Protein AF-A0A9D5ZHP6-F1 (afdb_monomer_lite)

Sequence (351 aa):
MTEAYWNLQPNGLFATPATNPDGGRATTVGEHVAPYLSPANPWLQQAQTKAKQAANQRGLLNSSMAVQAGTEGSLQTAAQMASQDAQATATRGLAAQQNQYTLGQNREKFGQQLQLDSAQTQNQAHLASQQFQFNKDLSQQQYGQQLGLAGKQHEFNKDLSQQQYGQQLGLAGKQHEYALDLGEQQYTQQLGLASQQHGYALDLGNQQFSSQRVLNADQAAAALQLDNQGYTHQLGLADVNNKYALQQGEERFHQQQALDTQQQNITREIEQTKLNSAWQSDQDKLAADRQNNMAVALRNFATDWNQAYAQINSNTNLSEESRNAMYTTINDIMKRNVNAIKGMYGVNLSW

Structure (mmCIF, N/CA/C/O backbone):
data_AF-A0A9D5ZHP6-F1
#
_entry.id   AF-A0A9D5ZHP6-F1
#
loop_
_atom_site.group_PDB
_atom_site.id
_atom_site.type_symbol
_atom_site.label_atom_id
_atom_site.label_alt_id
_atom_site.label_comp_id
_atom_site.label_asym_id
_atom_site.label_entity_id
_atom_site.label_seq_id
_atom_site.pdbx_PDB_ins_code
_atom_site.Cartn_x
_atom_site.Cartn_y
_atom_site.Cartn_z
_atom_site.occupancy
_atom_site.B_iso_or_equiv
_atom_site.auth_seq_id
_atom_site.auth_comp_id
_atom_site.auth_asym_id
_atom_site.auth_atom_id
_atom_site.pdbx_PDB_model_num
ATOM 1 N N . MET A 1 1 ? -26.265 9.757 72.850 1.00 40.94 1 MET A N 1
ATOM 2 C CA . MET A 1 1 ? -27.436 9.357 73.653 1.00 40.94 1 MET A CA 1
ATOM 3 C C . MET A 1 1 ? -27.264 9.999 75.010 1.00 40.94 1 MET A C 1
ATOM 5 O O . MET A 1 1 ? -26.289 9.715 75.686 1.00 40.94 1 MET A O 1
ATOM 9 N N . THR A 1 2 ? -28.110 10.977 75.296 1.00 38.53 2 THR A N 1
ATOM 10 C CA . THR A 1 2 ? -28.162 11.766 76.525 1.00 38.53 2 THR A CA 1
ATOM 11 C C . THR A 1 2 ? -28.873 10.958 77.609 1.00 38.53 2 THR A C 1
ATOM 13 O O . THR A 1 2 ? -30.028 10.583 77.427 1.00 38.53 2 THR A O 1
ATOM 16 N N . GLU A 1 3 ? -28.182 10.672 78.712 1.00 41.84 3 GLU A N 1
ATOM 17 C CA . GLU A 1 3 ? -28.775 10.085 79.917 1.00 41.84 3 GLU A CA 1
ATOM 18 C C . GLU A 1 3 ? -29.460 11.170 80.751 1.00 41.84 3 GLU A C 1
ATOM 20 O O . GLU A 1 3 ? -28.909 12.249 80.975 1.00 41.84 3 GLU A O 1
ATOM 25 N N . ALA A 1 4 ? -30.681 10.880 81.196 1.00 42.88 4 ALA A N 1
ATOM 26 C CA . ALA A 1 4 ? -31.516 11.795 81.951 1.00 42.88 4 ALA A CA 1
ATOM 27 C C . ALA A 1 4 ? -32.464 11.021 82.888 1.00 42.88 4 ALA A C 1
ATOM 29 O O . ALA A 1 4 ? -33.458 10.464 82.433 1.00 42.88 4 ALA A O 1
ATOM 30 N N . TYR A 1 5 ? -32.156 11.125 84.191 1.00 40.94 5 TYR A N 1
ATOM 31 C CA . TYR A 1 5 ? -33.058 11.112 85.358 1.00 40.94 5 TYR A CA 1
ATOM 32 C C . TYR A 1 5 ? -33.781 9.794 85.767 1.00 40.94 5 TYR A C 1
ATOM 34 O O . TYR A 1 5 ? -33.988 8.914 84.951 1.00 40.94 5 TYR A O 1
ATOM 42 N N . TRP A 1 6 ? -34.213 9.537 87.016 1.00 37.75 6 TRP A N 1
ATOM 43 C CA . TRP A 1 6 ? -34.526 10.353 88.207 1.00 37.75 6 TRP A CA 1
ATOM 44 C C . TRP A 1 6 ? -34.238 9.561 89.500 1.00 37.75 6 TRP A C 1
ATOM 46 O O . TRP A 1 6 ? -34.506 8.366 89.582 1.00 37.75 6 TRP A O 1
ATOM 56 N N . ASN A 1 7 ? -33.776 10.266 90.535 1.00 43.88 7 ASN A N 1
ATOM 57 C CA . ASN A 1 7 ? -33.683 9.805 91.921 1.00 43.88 7 ASN A CA 1
ATOM 58 C C . ASN A 1 7 ? -34.937 10.276 92.682 1.00 43.88 7 ASN A C 1
ATOM 60 O O . ASN A 1 7 ? -35.224 11.474 92.685 1.00 43.88 7 ASN A O 1
ATOM 64 N N . LEU A 1 8 ? -35.677 9.361 93.313 1.00 42.44 8 LEU A N 1
ATOM 65 C CA . LEU A 1 8 ? -36.819 9.671 94.179 1.00 42.44 8 LEU A CA 1
ATOM 66 C C . LEU A 1 8 ? -36.658 8.921 95.506 1.00 42.44 8 LEU A C 1
ATOM 68 O O . LEU A 1 8 ? -36.738 7.696 95.561 1.00 42.44 8 LEU A O 1
ATOM 72 N N . GLN A 1 9 ? -36.432 9.679 96.579 1.00 43.41 9 GLN A N 1
ATOM 73 C CA . GLN A 1 9 ? -36.490 9.194 97.958 1.00 43.41 9 GLN A CA 1
ATOM 74 C C . GLN A 1 9 ? -37.951 9.167 98.446 1.00 43.41 9 GLN A C 1
ATOM 76 O O . GLN A 1 9 ? -38.683 10.122 98.173 1.00 43.41 9 GLN A O 1
ATOM 81 N N . PRO A 1 10 ? -38.391 8.149 99.212 1.00 44.47 10 PRO A N 1
ATOM 82 C CA . PRO A 1 10 ? -39.707 8.161 99.838 1.00 44.47 10 PRO A CA 1
ATOM 83 C C . PRO A 1 10 ? -39.653 8.810 101.232 1.00 44.47 10 PRO A C 1
ATOM 85 O O . PRO A 1 10 ? -39.012 8.305 102.154 1.00 44.47 10 PRO A O 1
ATOM 88 N N . ASN A 1 11 ? -40.360 9.934 101.373 1.00 41.03 11 ASN A N 1
ATOM 89 C CA . ASN A 1 11 ? -40.636 10.605 102.643 1.00 41.03 11 ASN A CA 1
ATOM 90 C C . ASN A 1 11 ? -41.619 9.792 103.500 1.00 41.03 11 ASN A C 1
ATOM 92 O O . ASN A 1 11 ? -42.621 9.274 103.007 1.00 41.03 11 ASN A O 1
ATOM 96 N N . GLY A 1 12 ? -41.314 9.712 104.796 1.00 40.03 12 GLY A N 1
ATOM 97 C CA . GLY A 1 12 ? -42.056 8.950 105.791 1.00 40.03 12 GLY A CA 1
ATOM 98 C C . GLY A 1 12 ? -43.415 9.534 106.166 1.00 40.03 12 GLY A C 1
ATOM 99 O O . GLY A 1 12 ? -43.604 10.743 106.171 1.00 40.03 12 GLY A O 1
ATOM 100 N N . LEU A 1 13 ? -44.330 8.640 106.545 1.00 40.78 13 LEU A N 1
ATOM 101 C CA . LEU A 1 13 ? -45.577 8.927 107.255 1.00 40.78 13 LEU A CA 1
ATOM 102 C C . LEU A 1 13 ? -46.062 7.630 107.923 1.00 40.78 13 LEU A C 1
ATOM 104 O O . LEU A 1 13 ? -46.885 6.907 107.375 1.00 40.78 13 LEU A O 1
ATOM 108 N N . PHE A 1 14 ? -45.557 7.327 109.120 1.00 40.38 14 PHE A N 1
ATOM 109 C CA . PHE A 1 14 ? -46.221 6.393 110.033 1.00 40.38 14 PHE A CA 1
ATOM 110 C C . PHE A 1 14 ? -46.155 6.961 111.450 1.00 40.38 14 PHE A C 1
ATOM 112 O O . PHE A 1 14 ? -45.184 6.769 112.177 1.00 40.38 14 PHE A O 1
ATOM 119 N N . ALA A 1 15 ? -47.198 7.704 111.820 1.00 38.25 15 ALA A N 1
ATOM 120 C CA . ALA A 1 15 ? -47.483 8.031 113.208 1.00 38.25 15 ALA A CA 1
ATOM 121 C C . ALA A 1 15 ? -47.968 6.759 113.925 1.00 38.25 15 ALA A C 1
ATOM 123 O O . ALA A 1 15 ? -48.858 6.058 113.440 1.00 38.25 15 ALA A O 1
ATOM 124 N N . THR A 1 16 ? -47.367 6.449 115.070 1.00 40.06 16 THR A N 1
ATOM 125 C CA . THR A 1 16 ? -47.787 5.365 115.962 1.00 40.06 16 THR A CA 1
ATOM 126 C C . THR A 1 16 ? -49.116 5.718 116.651 1.00 40.06 16 THR A C 1
ATOM 128 O O . THR A 1 16 ? -49.289 6.862 117.075 1.00 40.06 16 THR A O 1
ATOM 131 N N . PRO A 1 17 ? -50.072 4.779 116.810 1.00 39.59 17 PRO A N 1
ATOM 132 C CA . PRO A 1 17 ? -51.275 5.037 117.595 1.00 39.59 17 PRO A CA 1
ATOM 133 C C . PRO A 1 17 ? -50.931 5.081 119.088 1.00 39.59 17 PRO A C 1
ATOM 135 O O . PRO A 1 17 ? -50.286 4.168 119.607 1.00 39.59 17 PRO A O 1
ATOM 138 N N . ALA A 1 18 ? -51.395 6.127 119.773 1.00 37.75 18 ALA A N 1
ATOM 139 C CA . ALA A 1 18 ? -51.322 6.251 121.221 1.00 37.75 18 ALA A CA 1
ATOM 140 C C . ALA A 1 18 ? -52.063 5.092 121.910 1.00 37.75 18 ALA A C 1
ATOM 142 O O . ALA A 1 18 ? -53.223 4.794 121.620 1.00 37.75 18 ALA A O 1
ATOM 143 N N . THR A 1 19 ? -51.361 4.447 122.835 1.00 39.16 19 THR A N 1
ATOM 144 C CA . THR A 1 19 ? -51.870 3.474 123.799 1.00 39.16 19 THR A CA 1
ATOM 145 C C . THR A 1 19 ? -52.987 4.087 124.642 1.00 39.16 19 THR A C 1
ATOM 147 O O . THR A 1 19 ? -52.778 5.104 125.299 1.00 39.16 19 THR A O 1
ATOM 150 N N . ASN A 1 20 ? -54.161 3.452 124.645 1.00 35.22 20 ASN A N 1
ATOM 151 C CA . ASN A 1 20 ? -55.241 3.751 125.583 1.00 35.22 20 ASN A CA 1
ATOM 152 C C . ASN A 1 20 ? -54.744 3.442 127.021 1.00 35.22 20 ASN A C 1
ATOM 154 O O . ASN A 1 20 ? -54.334 2.302 127.256 1.00 35.22 20 ASN A O 1
ATOM 158 N N . PRO A 1 21 ? -54.703 4.420 127.950 1.00 38.81 21 PRO A N 1
ATOM 159 C CA . PRO A 1 21 ? -53.990 4.301 129.229 1.00 38.81 21 PRO A CA 1
ATOM 160 C C . PRO A 1 21 ? -54.662 3.417 130.289 1.00 38.81 21 PRO A C 1
ATOM 162 O O . PRO A 1 21 ? -54.014 3.082 131.275 1.00 38.81 21 PRO A O 1
ATOM 165 N N . ASP A 1 22 ? -55.893 2.953 130.083 1.00 43.34 22 ASP A N 1
ATOM 166 C CA . ASP A 1 22 ? -56.559 2.068 131.042 1.00 43.34 22 ASP A CA 1
ATOM 167 C C . ASP A 1 22 ? -56.516 0.618 130.562 1.00 43.34 22 ASP A C 1
ATOM 169 O O . ASP A 1 22 ? -57.463 0.065 129.996 1.00 43.34 22 ASP A O 1
ATOM 173 N N . GLY A 1 23 ? -55.358 -0.005 130.775 1.00 41.31 23 GLY A N 1
ATOM 174 C CA . GLY A 1 23 ? -55.146 -1.425 130.544 1.00 41.31 23 GLY A CA 1
ATOM 175 C C . GLY A 1 23 ? -56.085 -2.278 131.392 1.00 41.31 23 GLY A C 1
ATOM 176 O O . GLY A 1 23 ? -55.776 -2.566 132.539 1.00 41.31 23 GLY A O 1
ATOM 177 N N . GLY A 1 24 ? -57.212 -2.700 130.813 1.00 44.72 24 GLY A N 1
ATOM 178 C CA . GLY A 1 24 ? -57.835 -4.018 130.994 1.00 44.72 24 GLY A CA 1
ATOM 179 C C . GLY A 1 24 ? -58.042 -4.559 132.415 1.00 44.72 24 GLY A C 1
ATOM 180 O O . GLY A 1 24 ? -58.137 -5.775 132.570 1.00 44.72 24 GLY A O 1
ATOM 181 N N . ARG A 1 25 ? -58.104 -3.725 133.459 1.00 44.72 25 ARG A N 1
ATOM 182 C CA . ARG A 1 25 ? -58.401 -4.202 134.815 1.00 44.72 25 ARG A CA 1
ATOM 183 C C . ARG A 1 25 ? -59.901 -4.447 134.922 1.00 44.72 25 ARG A C 1
ATOM 185 O O . ARG A 1 25 ? -60.695 -3.512 134.859 1.00 44.72 25 ARG A O 1
ATOM 192 N N . ALA A 1 26 ? -60.273 -5.713 135.094 1.00 49.34 26 ALA A N 1
ATOM 193 C CA . ALA A 1 26 ? -61.600 -6.103 135.546 1.00 49.34 26 ALA A CA 1
ATOM 194 C C . ALA A 1 26 ? -61.799 -5.554 136.966 1.00 49.34 26 ALA A C 1
ATOM 196 O O . ALA A 1 26 ? -61.403 -6.171 137.953 1.00 49.34 26 ALA A O 1
ATOM 197 N N . THR A 1 27 ? -62.344 -4.348 137.051 1.00 49.28 27 THR A N 1
ATOM 198 C CA . THR A 1 27 ? -62.727 -3.716 138.308 1.00 49.28 27 THR A CA 1
ATOM 199 C C . THR A 1 27 ? -63.946 -4.454 138.843 1.00 49.28 27 THR A C 1
ATOM 201 O O . THR A 1 27 ? -64.971 -4.593 138.172 1.00 49.28 27 THR A O 1
ATOM 204 N N . THR A 1 28 ? -63.805 -5.028 140.034 1.00 57.72 28 THR A N 1
ATOM 205 C CA . THR A 1 28 ? -64.894 -5.780 140.662 1.00 57.72 28 THR A CA 1
ATOM 206 C C . THR A 1 28 ? -65.958 -4.810 141.168 1.00 57.72 28 THR A C 1
ATOM 208 O O . THR A 1 28 ? -65.659 -3.666 141.512 1.00 57.72 28 THR A O 1
ATOM 211 N N . VAL A 1 29 ? -67.212 -5.265 141.250 1.00 53.88 29 VAL A N 1
ATOM 212 C CA . VAL A 1 29 ? -68.347 -4.453 141.733 1.00 53.88 29 VAL A CA 1
ATOM 213 C C . VAL A 1 29 ? -68.031 -3.784 143.084 1.00 53.88 29 VAL A C 1
ATOM 215 O O . VAL A 1 29 ? -68.465 -2.665 143.327 1.00 53.88 29 VAL A O 1
ATOM 218 N N . GLY A 1 30 ? -67.205 -4.409 143.934 1.00 51.00 30 GLY A N 1
ATOM 219 C CA . GLY A 1 30 ? -66.780 -3.850 145.221 1.00 51.00 30 GLY A CA 1
ATOM 220 C C . GLY A 1 30 ? -65.949 -2.562 145.131 1.00 51.00 30 GLY A C 1
ATOM 221 O O . GLY A 1 30 ? -66.146 -1.668 145.951 1.00 51.00 30 GLY A O 1
ATOM 222 N N . GLU A 1 31 ? -65.077 -2.418 144.130 1.00 58.22 31 GLU A N 1
ATOM 223 C CA . GLU A 1 31 ? -64.254 -1.207 143.952 1.00 58.22 31 GLU A CA 1
ATOM 224 C C . GLU A 1 31 ? -65.077 -0.030 143.417 1.00 58.22 31 GLU A C 1
ATOM 226 O O . GLU A 1 31 ? -64.829 1.116 143.788 1.00 58.22 31 GLU A O 1
ATOM 231 N N . HIS A 1 32 ? -66.109 -0.315 142.620 1.00 57.81 32 HIS A N 1
ATOM 232 C CA . HIS A 1 32 ? -67.032 0.702 142.112 1.00 57.81 32 HIS A CA 1
ATOM 233 C C . HIS A 1 32 ? -68.090 1.113 143.122 1.00 57.81 32 HIS A C 1
ATOM 235 O O . HIS A 1 32 ? -68.534 2.251 143.085 1.00 57.81 32 HIS A O 1
ATOM 241 N N . VAL A 1 33 ? -68.485 0.226 144.039 1.00 54.69 33 VAL A N 1
ATOM 242 C CA . VAL A 1 33 ? -69.473 0.526 145.087 1.00 54.69 33 VAL A CA 1
ATOM 243 C C . VAL A 1 33 ? -68.846 1.301 146.257 1.00 54.69 33 VAL A C 1
ATOM 245 O O . VAL A 1 33 ? -69.518 2.130 146.870 1.00 54.69 33 VAL A O 1
ATOM 248 N N . ALA A 1 34 ? -67.554 1.108 146.546 1.00 58.94 34 ALA A N 1
ATOM 249 C CA . ALA A 1 34 ? -66.867 1.739 147.680 1.00 58.94 34 ALA A CA 1
ATOM 250 C C . ALA A 1 34 ? -66.950 3.291 147.736 1.00 58.94 34 ALA A C 1
ATOM 252 O O . ALA A 1 34 ? -67.233 3.819 148.816 1.00 58.94 34 ALA A O 1
ATOM 253 N N . PRO A 1 35 ? -66.805 4.055 146.630 1.00 62.44 35 PRO A N 1
ATOM 254 C CA . PRO A 1 35 ? -67.004 5.510 146.632 1.00 62.44 35 PRO A CA 1
ATOM 255 C C . PRO A 1 35 ? -68.455 5.924 146.924 1.00 62.44 35 PRO A C 1
ATOM 257 O O . PRO A 1 35 ? -68.702 6.986 147.503 1.00 62.44 35 PRO A O 1
ATOM 260 N N . TYR A 1 36 ? -69.429 5.089 146.547 1.00 59.81 36 TYR A N 1
ATOM 261 C CA . TYR A 1 36 ? -70.854 5.366 146.740 1.00 59.81 36 TYR A CA 1
ATOM 262 C C . TYR A 1 36 ? -71.359 5.062 148.157 1.00 59.81 36 TYR A C 1
ATOM 264 O O . TYR A 1 36 ? -72.388 5.601 148.556 1.00 59.81 36 TYR A O 1
ATOM 272 N N . LEU A 1 37 ? -70.622 4.260 148.933 1.00 57.12 37 LEU A N 1
ATOM 273 C CA . LEU A 1 37 ? -70.968 3.882 150.311 1.00 57.12 37 LEU A CA 1
ATOM 274 C C . LEU A 1 37 ? -70.215 4.649 151.397 1.00 57.12 37 LEU A C 1
ATOM 276 O O . LEU A 1 37 ? -70.464 4.438 152.584 1.00 57.12 37 LEU A O 1
ATOM 280 N N . SER A 1 38 ? -69.306 5.544 151.015 1.00 64.38 38 SER A N 1
ATOM 281 C CA . SER A 1 38 ? -68.607 6.396 151.975 1.00 64.38 38 SER A CA 1
ATOM 282 C C . SER A 1 38 ? -69.607 7.296 152.733 1.00 64.38 38 SER A C 1
ATOM 284 O O . SER A 1 38 ? -70.447 7.930 152.088 1.00 64.38 38 SER A O 1
ATOM 286 N N . PRO A 1 39 ? -69.519 7.432 154.076 1.00 54.53 39 PRO A N 1
ATOM 287 C CA . PRO A 1 39 ? -70.433 8.265 154.878 1.00 54.53 39 PRO A CA 1
ATOM 288 C C . PRO A 1 39 ? -70.481 9.748 154.464 1.00 54.53 39 PRO A C 1
ATOM 290 O O . PRO A 1 39 ? -71.415 10.472 154.812 1.00 54.53 39 PRO A O 1
ATOM 293 N N . ALA A 1 40 ? -69.469 10.211 153.724 1.00 55.53 40 ALA A N 1
ATOM 294 C CA . ALA A 1 40 ? -69.366 11.567 153.194 1.00 55.53 40 ALA A CA 1
ATOM 295 C C . ALA A 1 40 ? -69.956 11.728 151.780 1.00 55.53 40 ALA A C 1
ATOM 297 O O . ALA A 1 40 ? -69.840 12.803 151.195 1.00 55.53 40 ALA A O 1
ATOM 298 N N . ASN A 1 41 ? -70.564 10.685 151.201 1.00 65.06 41 ASN A N 1
ATOM 299 C CA . ASN A 1 41 ? -71.107 10.777 149.854 1.00 65.06 41 ASN A CA 1
ATOM 300 C C . ASN A 1 41 ? -72.337 11.715 149.835 1.00 65.06 41 ASN A C 1
ATOM 302 O O . ASN A 1 41 ? -73.318 11.443 150.541 1.00 65.06 41 ASN A O 1
ATOM 306 N N . PRO A 1 42 ? -72.325 12.791 149.020 1.00 64.06 42 PRO A N 1
ATOM 307 C CA . PRO A 1 42 ? -73.416 13.763 148.953 1.00 64.06 42 PRO A CA 1
ATOM 308 C C . PRO A 1 42 ? -74.775 13.124 148.660 1.00 64.06 42 PRO A C 1
ATOM 310 O O . PRO A 1 42 ? -75.793 13.562 149.192 1.00 64.06 42 PRO A O 1
ATOM 313 N N . TRP A 1 43 ? -74.796 12.052 147.861 1.00 64.81 43 TRP A N 1
ATOM 314 C CA . TRP A 1 43 ? -76.018 11.332 147.508 1.00 64.81 43 TRP A CA 1
ATOM 315 C C . TRP A 1 43 ? -76.611 10.580 148.698 1.00 64.81 43 TRP A C 1
ATOM 317 O O . TRP A 1 43 ? -77.826 10.595 148.896 1.00 64.81 43 TRP A O 1
ATOM 327 N N . LEU A 1 44 ? -75.761 9.977 149.530 1.00 65.88 44 LEU A N 1
ATOM 328 C CA . LEU A 1 44 ? -76.170 9.236 150.722 1.00 65.88 44 LEU A CA 1
ATOM 329 C C . LEU A 1 44 ? -76.668 10.201 151.811 1.00 65.88 44 LEU A C 1
ATOM 331 O O . LEU A 1 44 ? -77.718 9.978 152.414 1.00 65.88 44 LEU A O 1
ATOM 335 N N . GLN A 1 45 ? -75.994 11.345 151.975 1.00 66.06 45 GLN A N 1
ATOM 336 C CA . GLN A 1 45 ? -76.446 12.431 152.852 1.00 66.06 45 GLN A CA 1
ATOM 337 C C . GLN A 1 45 ? -77.779 13.036 152.389 1.00 66.06 45 GLN A C 1
ATOM 339 O O . GLN A 1 45 ? -78.670 13.286 153.208 1.00 66.06 45 GLN A O 1
ATOM 344 N N . GLN A 1 46 ? -77.962 13.233 151.081 1.00 66.56 46 GLN A N 1
ATOM 345 C CA . GLN A 1 46 ? -79.209 13.743 150.512 1.00 66.56 46 GLN A CA 1
ATOM 346 C C . GLN A 1 46 ? -80.357 12.732 150.659 1.00 66.56 46 GLN A C 1
ATOM 348 O O . GLN A 1 46 ? -81.474 13.127 151.005 1.00 66.56 46 GLN A O 1
ATOM 353 N N . ALA A 1 47 ? -80.091 11.438 150.460 1.00 63.41 47 ALA A N 1
ATOM 354 C CA . ALA A 1 47 ? -81.061 10.362 150.661 1.00 63.41 47 ALA A CA 1
ATOM 355 C C . ALA A 1 47 ? -81.495 10.255 152.132 1.00 63.41 47 ALA A C 1
ATOM 357 O O . ALA A 1 47 ? -82.693 10.237 152.421 1.00 63.41 47 ALA A O 1
ATOM 358 N N . GLN A 1 48 ? -80.546 10.291 153.075 1.00 66.38 48 GLN A N 1
ATOM 359 C CA . GLN A 1 48 ? -80.848 10.316 154.510 1.00 66.38 48 GLN A CA 1
ATOM 360 C C . GLN A 1 48 ? -81.639 11.569 154.914 1.00 66.38 48 GLN A C 1
ATOM 362 O O . GLN A 1 48 ? -82.580 11.479 155.704 1.00 66.38 48 GLN A O 1
ATOM 367 N N . THR A 1 49 ? -81.304 12.734 154.351 1.00 68.00 49 THR A N 1
ATOM 368 C CA . THR A 1 49 ? -82.009 13.998 154.621 1.00 68.00 49 THR A CA 1
ATOM 369 C C . THR A 1 49 ? -83.455 13.957 154.123 1.00 68.00 49 THR A C 1
ATOM 371 O O . THR A 1 49 ? -84.370 14.287 154.879 1.00 68.00 49 THR A O 1
ATOM 374 N N . LYS A 1 50 ? -83.690 13.487 152.890 1.00 67.69 50 LYS A N 1
ATOM 375 C CA . LYS A 1 50 ? -85.045 13.319 152.338 1.00 67.69 50 LYS A CA 1
ATOM 376 C C . LYS A 1 50 ? -85.865 12.303 153.131 1.00 67.69 50 LYS A C 1
ATOM 378 O O . LYS A 1 50 ? -87.041 12.545 153.390 1.00 67.69 50 LYS A O 1
ATOM 383 N N . ALA A 1 51 ? -85.250 11.205 153.569 1.00 63.69 51 ALA A N 1
ATOM 384 C CA . ALA A 1 51 ? -85.934 10.202 154.375 1.00 63.69 51 ALA A CA 1
ATOM 385 C C . ALA A 1 51 ? -86.343 10.744 155.758 1.00 63.69 51 ALA A C 1
ATOM 387 O O . ALA A 1 51 ? -87.476 10.529 156.189 1.00 63.69 51 ALA A O 1
ATOM 388 N N . LYS A 1 52 ? -85.474 11.528 156.420 1.00 64.06 52 LYS A N 1
ATOM 389 C CA . LYS A 1 52 ? -85.817 12.239 157.667 1.00 64.06 52 LYS A CA 1
ATOM 390 C C . LYS A 1 52 ? -86.967 13.231 157.471 1.00 64.06 52 LYS A C 1
ATOM 392 O O . LYS A 1 52 ? -87.881 13.273 158.292 1.00 64.06 52 LYS A O 1
ATOM 397 N N . GLN A 1 53 ? -86.946 14.009 156.388 1.00 67.25 53 GLN A N 1
ATOM 398 C CA . GLN A 1 53 ? -88.015 14.966 156.075 1.00 67.25 53 GLN A CA 1
ATOM 399 C C . GLN A 1 53 ? -89.357 14.263 155.817 1.00 67.25 53 GLN A C 1
ATOM 401 O O . GLN A 1 53 ? -90.377 14.678 156.367 1.00 67.25 53 GLN A O 1
ATOM 406 N N . ALA A 1 54 ? -89.355 13.168 155.053 1.00 62.84 54 ALA A N 1
ATOM 407 C CA . ALA A 1 54 ? -90.553 12.379 154.774 1.00 62.84 54 ALA A CA 1
ATOM 408 C C . ALA A 1 54 ? -91.127 11.697 156.033 1.00 62.84 54 ALA A C 1
ATOM 410 O O . ALA A 1 54 ? -92.346 11.607 156.181 1.00 62.84 54 ALA A O 1
ATOM 411 N N . ALA A 1 55 ? -90.272 11.250 156.960 1.00 59.69 55 ALA A N 1
ATOM 412 C CA . ALA A 1 55 ? -90.702 10.662 158.230 1.00 59.69 55 ALA A CA 1
ATOM 413 C C . ALA A 1 55 ? -91.386 11.688 159.148 1.00 59.69 55 ALA A C 1
ATOM 415 O O . ALA A 1 55 ? -92.469 11.417 159.668 1.00 59.69 55 ALA A O 1
ATOM 416 N N . ASN A 1 56 ? -90.804 12.887 159.276 1.00 60.94 56 ASN A N 1
ATOM 417 C CA . ASN A 1 56 ? -91.372 13.975 160.079 1.00 60.94 56 ASN A CA 1
ATOM 418 C C . ASN A 1 56 ? -92.740 14.437 159.553 1.00 60.94 56 ASN A C 1
ATOM 420 O O . ASN A 1 56 ? -93.644 14.695 160.343 1.00 60.94 56 ASN A O 1
ATOM 424 N N . GLN A 1 57 ? -92.925 14.491 158.230 1.00 62.97 57 GLN A N 1
ATOM 425 C CA . GLN A 1 57 ? -94.212 14.854 157.621 1.00 62.97 57 GLN A CA 1
ATOM 426 C C . GLN A 1 57 ? -95.330 13.839 157.903 1.00 62.97 57 GLN A C 1
ATOM 428 O O . GLN A 1 57 ? -96.503 14.193 157.841 1.00 62.97 57 GLN A O 1
ATOM 433 N N . ARG A 1 58 ? -94.990 12.586 158.223 1.00 59.88 58 ARG A N 1
ATOM 434 C CA . ARG A 1 58 ? -95.967 11.521 158.497 1.00 59.88 58 ARG A CA 1
ATOM 435 C C . ARG A 1 58 ? -96.282 11.339 159.986 1.00 59.88 58 ARG A C 1
ATOM 437 O O . ARG A 1 58 ? -97.011 10.416 160.328 1.00 59.88 58 ARG A O 1
ATOM 444 N N . GLY A 1 59 ? -95.753 12.196 160.867 1.00 55.12 59 GLY A N 1
ATOM 445 C CA . GLY A 1 59 ? -96.027 12.156 162.312 1.00 55.12 59 GLY A CA 1
ATOM 446 C C . GLY A 1 59 ? -95.488 10.911 163.032 1.00 55.12 59 GLY A C 1
ATOM 447 O O . GLY A 1 59 ? -95.835 10.659 164.183 1.00 55.12 59 GLY A O 1
ATOM 448 N N . LEU A 1 60 ? -94.639 10.122 162.369 1.00 57.22 60 LEU A N 1
ATOM 449 C CA . LEU A 1 60 ? -94.043 8.918 162.933 1.00 57.22 60 LEU A CA 1
ATOM 450 C C . LEU A 1 60 ? -92.844 9.327 163.800 1.00 57.22 60 LEU A C 1
ATOM 452 O O . LEU A 1 60 ? -91.793 9.688 163.277 1.00 57.22 60 LEU A O 1
ATOM 456 N N . LEU A 1 61 ? -92.979 9.246 165.128 1.00 51.34 61 LEU A N 1
ATOM 457 C CA . LEU A 1 61 ? -91.938 9.595 166.116 1.00 51.34 61 LEU A CA 1
ATOM 458 C C . LEU A 1 61 ? -90.704 8.659 166.113 1.00 51.34 61 LEU A C 1
ATOM 460 O O . LEU A 1 61 ? -89.929 8.654 167.065 1.00 51.34 61 LEU A O 1
ATOM 464 N N . ASN A 1 62 ? -90.485 7.874 165.053 1.00 49.41 62 ASN A N 1
ATOM 465 C CA . ASN A 1 62 ? -89.373 6.929 164.948 1.00 49.41 62 ASN A CA 1
ATOM 466 C C . ASN A 1 62 ? -88.552 7.169 163.665 1.00 49.41 62 ASN A C 1
ATOM 468 O O . ASN A 1 62 ? -88.754 6.544 162.625 1.00 49.41 62 ASN A O 1
ATOM 472 N N . SER A 1 63 ? -87.640 8.139 163.736 1.00 56.00 63 SER A N 1
ATOM 473 C CA . SER A 1 63 ? -86.841 8.675 162.623 1.00 56.00 63 SER A CA 1
ATOM 474 C C . SER A 1 63 ? -85.578 7.865 162.282 1.00 56.00 63 SER A C 1
ATOM 476 O O . SER A 1 63 ? -84.958 8.113 161.247 1.00 56.00 63 SER A O 1
ATOM 478 N N . SER A 1 64 ? -85.207 6.866 163.088 1.00 60.31 64 SER A N 1
ATOM 479 C CA . SER A 1 64 ? -84.060 5.977 162.828 1.00 60.31 64 SER A CA 1
ATOM 480 C C . SER A 1 64 ? -84.344 4.959 161.715 1.00 60.31 64 SER A C 1
ATOM 482 O O . SER A 1 64 ? -83.488 4.743 160.855 1.00 60.31 64 SER A O 1
ATOM 484 N N . MET A 1 65 ? -85.569 4.422 161.651 1.00 57.97 65 MET A N 1
ATOM 485 C CA . MET A 1 65 ? -85.994 3.495 160.591 1.00 57.97 65 MET A CA 1
ATOM 486 C C . MET A 1 65 ? -86.002 4.145 159.202 1.00 57.97 65 MET A C 1
ATOM 488 O O . MET A 1 65 ? -85.641 3.512 158.213 1.00 57.97 65 MET A O 1
ATOM 492 N N . ALA A 1 66 ? -86.366 5.426 159.106 1.00 58.38 66 ALA A N 1
ATOM 493 C CA . ALA A 1 66 ? -86.378 6.130 157.826 1.00 58.38 66 ALA A CA 1
ATOM 494 C C . ALA A 1 66 ? -84.960 6.356 157.271 1.00 58.38 66 ALA A C 1
ATOM 496 O O . ALA A 1 66 ? -84.732 6.233 156.071 1.00 58.38 66 ALA A O 1
ATOM 497 N N . VAL A 1 67 ? -83.981 6.634 158.138 1.00 62.41 67 VAL A N 1
ATOM 498 C CA . VAL A 1 67 ? -82.569 6.790 157.743 1.00 62.41 67 VAL A CA 1
ATOM 499 C C . VAL A 1 67 ? -81.972 5.462 157.269 1.00 62.41 67 VAL A C 1
ATOM 501 O O . VAL A 1 67 ? -81.209 5.457 156.300 1.00 62.41 67 VAL A O 1
ATOM 504 N N . GLN A 1 68 ? -82.347 4.341 157.896 1.00 63.88 68 GLN A N 1
ATOM 505 C CA . GLN A 1 68 ? -81.981 3.003 157.420 1.00 63.88 68 GLN A CA 1
ATOM 506 C C . GLN A 1 68 ? -82.546 2.734 156.022 1.00 63.88 68 GLN A C 1
ATOM 508 O O . GLN A 1 68 ? -81.772 2.410 155.126 1.00 63.88 68 GLN A O 1
ATOM 513 N N . ALA A 1 69 ? -83.837 2.998 155.797 1.00 61.69 69 ALA A N 1
ATOM 514 C CA . ALA A 1 69 ? -84.458 2.834 154.480 1.00 61.69 69 ALA A CA 1
ATOM 515 C C . ALA A 1 69 ? -83.816 3.731 153.398 1.00 61.69 69 ALA A C 1
ATOM 517 O O . ALA A 1 69 ? -83.637 3.313 152.256 1.00 61.69 69 ALA A O 1
ATOM 518 N N . GLY A 1 70 ? -83.416 4.959 153.749 1.00 61.72 70 GLY A N 1
ATOM 519 C CA . GLY A 1 70 ? -82.704 5.859 152.834 1.00 61.72 70 GLY A CA 1
ATOM 520 C C . GLY A 1 70 ? -81.289 5.383 152.488 1.00 61.72 70 GLY A C 1
ATOM 521 O O . GLY A 1 70 ? -80.865 5.505 151.340 1.00 61.72 70 GLY A O 1
ATOM 522 N N . THR A 1 71 ? -80.579 4.807 153.461 1.00 67.25 71 THR A N 1
ATOM 523 C CA . THR A 1 71 ? -79.232 4.244 153.266 1.00 67.25 71 THR A CA 1
ATOM 524 C C . THR A 1 71 ? -79.290 2.977 152.409 1.00 67.25 71 THR A C 1
ATOM 526 O O . THR A 1 71 ? -78.470 2.796 151.508 1.00 67.25 71 THR A O 1
ATOM 529 N N . GLU A 1 72 ? -80.308 2.145 152.623 1.00 66.94 72 GLU A N 1
ATOM 530 C CA . GLU A 1 72 ? -80.596 0.958 151.818 1.00 66.94 72 GLU A CA 1
ATOM 531 C C . GLU A 1 72 ? -80.955 1.325 150.367 1.00 66.94 72 GLU A C 1
ATOM 533 O O . GLU A 1 72 ? -80.404 0.749 149.431 1.00 66.94 72 GLU A O 1
ATOM 538 N N . GLY A 1 73 ? -81.763 2.371 150.152 1.00 67.69 73 GLY A N 1
ATOM 539 C CA . GLY A 1 73 ? -82.067 2.880 148.809 1.00 67.69 73 GLY A CA 1
ATOM 540 C C . GLY A 1 73 ? -80.848 3.459 148.072 1.00 67.69 73 GLY A C 1
ATOM 541 O O . GLY A 1 73 ? -80.696 3.264 146.862 1.00 67.69 73 GLY A O 1
ATOM 542 N N . SER A 1 74 ? -79.930 4.127 148.781 1.00 68.75 74 SER A N 1
ATOM 543 C CA . SER A 1 74 ? -78.674 4.598 148.177 1.00 68.75 74 SER A CA 1
ATOM 544 C C . SER A 1 74 ? -77.697 3.460 147.878 1.00 68.75 74 SER A C 1
ATOM 546 O O . SER A 1 74 ? -77.061 3.483 146.829 1.00 68.75 74 SER A O 1
ATOM 548 N N . LEU A 1 75 ? -77.630 2.437 148.740 1.00 70.50 75 LEU A N 1
ATOM 549 C CA . LEU A 1 75 ? -76.888 1.192 148.501 1.00 70.50 75 LEU A CA 1
ATOM 550 C C . LEU A 1 75 ? -77.403 0.486 147.245 1.00 70.50 75 LEU A C 1
ATOM 552 O O . LEU A 1 75 ? -76.618 0.061 146.400 1.00 70.50 75 LEU A O 1
ATOM 556 N N . GLN A 1 76 ? -78.725 0.417 147.094 1.00 75.69 76 GLN A N 1
ATOM 557 C CA . GLN A 1 76 ? -79.373 -0.169 145.929 1.00 75.69 76 GLN A CA 1
ATOM 558 C C . GLN A 1 76 ? -79.064 0.620 144.647 1.00 75.69 76 GLN A C 1
ATOM 560 O O . GLN A 1 76 ? -78.755 0.019 143.620 1.00 75.69 76 GLN A O 1
ATOM 565 N N . THR A 1 77 ? -79.071 1.955 144.709 1.00 74.56 77 THR A N 1
ATOM 566 C CA . THR A 1 77 ? -78.719 2.821 143.567 1.00 74.56 77 THR A CA 1
ATOM 567 C C . THR A 1 77 ? -77.234 2.701 143.205 1.00 74.56 77 THR A C 1
ATOM 569 O O . THR A 1 77 ? -76.888 2.568 142.034 1.00 74.56 77 THR A O 1
ATOM 572 N N . ALA A 1 78 ? -76.350 2.667 144.203 1.00 72.19 78 ALA A N 1
ATOM 573 C CA . ALA A 1 78 ? -74.915 2.457 144.030 1.00 72.19 78 ALA A CA 1
ATOM 574 C C . ALA A 1 78 ? -74.597 1.100 143.388 1.00 72.19 78 ALA A C 1
ATOM 576 O O . ALA A 1 78 ? -73.796 1.020 142.458 1.00 72.19 78 ALA A O 1
ATOM 577 N N . ALA A 1 79 ? -75.262 0.037 143.846 1.00 75.12 79 ALA A N 1
ATOM 578 C CA . ALA A 1 79 ? -75.141 -1.294 143.264 1.00 75.12 79 ALA A CA 1
ATOM 579 C C . ALA A 1 79 ? -75.647 -1.327 141.813 1.00 75.12 79 ALA A C 1
ATOM 581 O O . ALA A 1 79 ? -75.012 -1.944 140.959 1.00 75.12 79 ALA A O 1
ATOM 582 N N . GLN A 1 80 ? -76.741 -0.618 141.504 1.00 79.31 80 GLN A N 1
ATOM 583 C CA . GLN A 1 80 ? -77.234 -0.476 140.131 1.00 79.31 80 GLN A CA 1
ATOM 584 C C . GLN A 1 80 ? -76.230 0.262 139.239 1.00 79.31 80 GLN A C 1
ATOM 586 O O . GLN A 1 80 ? -75.926 -0.224 138.152 1.00 79.31 80 GLN A O 1
ATOM 591 N N . MET A 1 81 ? -75.654 1.375 139.695 1.00 75.56 81 MET A N 1
ATOM 592 C CA . MET A 1 81 ? -74.642 2.116 138.933 1.00 75.56 81 MET A CA 1
ATOM 593 C C . MET A 1 81 ? -73.367 1.294 138.714 1.00 75.56 81 MET A C 1
ATOM 595 O O . MET A 1 81 ? -72.863 1.240 137.596 1.00 75.56 81 MET A O 1
ATOM 599 N N . ALA A 1 82 ? -72.886 0.585 139.738 1.00 75.62 82 ALA A N 1
ATOM 600 C CA . ALA A 1 82 ? -71.741 -0.312 139.602 1.00 75.62 82 ALA A CA 1
ATOM 601 C C . ALA A 1 82 ? -72.034 -1.484 138.651 1.00 75.62 82 ALA A C 1
ATOM 603 O O . ALA A 1 82 ? -71.161 -1.892 137.888 1.00 75.62 82 ALA A O 1
ATOM 604 N N . SER A 1 83 ? -73.270 -2.000 138.640 1.00 80.50 83 SER A N 1
ATOM 605 C CA . SER A 1 83 ? -73.684 -3.019 137.669 1.00 80.50 83 SER A CA 1
ATOM 606 C C . SER A 1 83 ? -73.708 -2.477 136.234 1.00 80.50 83 SER A C 1
ATOM 608 O O . SER A 1 83 ? -73.268 -3.170 135.318 1.00 80.50 83 SER A O 1
ATOM 610 N N . GLN A 1 84 ? -74.138 -1.225 136.039 1.00 83.19 84 GLN A N 1
ATOM 611 C CA . GLN A 1 84 ? -74.137 -0.560 134.735 1.00 83.19 84 GLN A CA 1
ATOM 612 C C . GLN A 1 84 ? -72.714 -0.269 134.245 1.00 83.19 84 GLN A C 1
ATOM 614 O O . GLN A 1 84 ? -72.418 -0.510 133.077 1.00 83.19 84 GLN A O 1
ATOM 619 N N . ASP A 1 85 ? -71.808 0.186 135.115 1.00 81.19 85 ASP A N 1
ATOM 620 C CA . ASP A 1 85 ? -70.417 0.452 134.726 1.00 81.19 85 ASP A CA 1
ATOM 621 C C . ASP A 1 85 ? -69.627 -0.839 134.463 1.00 81.19 85 ASP A C 1
ATOM 623 O O . ASP A 1 85 ? -68.862 -0.920 133.499 1.00 81.19 85 ASP A O 1
ATOM 627 N N . ALA A 1 86 ? -69.878 -1.900 135.236 1.00 78.12 86 ALA A N 1
ATOM 628 C CA . ALA A 1 86 ? -69.327 -3.223 134.953 1.00 78.12 86 ALA A CA 1
ATOM 629 C C . ALA A 1 86 ? -69.799 -3.745 133.582 1.00 78.12 86 ALA A C 1
ATOM 631 O O . ALA A 1 86 ? -68.988 -4.250 132.804 1.00 78.12 86 ALA A O 1
ATOM 632 N N . GLN A 1 87 ? -71.081 -3.564 133.240 1.00 85.88 87 GLN A N 1
ATOM 633 C CA . GLN A 1 87 ? -71.617 -3.894 131.913 1.00 85.88 87 GLN A CA 1
ATOM 634 C C . GLN A 1 87 ? -71.002 -3.026 130.804 1.00 85.88 87 GLN A C 1
ATOM 636 O O . GLN A 1 87 ? -70.630 -3.546 129.748 1.00 85.88 87 GLN A O 1
ATOM 641 N N . ALA A 1 88 ? -70.837 -1.721 131.033 1.00 84.00 88 ALA A N 1
ATOM 642 C CA . ALA A 1 88 ? -70.207 -0.808 130.081 1.00 84.00 88 ALA A CA 1
ATOM 643 C C . ALA A 1 88 ? -68.728 -1.156 129.851 1.00 84.00 88 ALA A C 1
ATOM 645 O O . ALA A 1 88 ? -68.237 -1.122 128.722 1.00 84.00 88 ALA A O 1
ATOM 646 N N . THR A 1 89 ? -68.008 -1.536 130.902 1.00 83.62 89 THR A N 1
ATOM 647 C CA . THR A 1 89 ? -66.602 -1.949 130.836 1.00 83.62 89 THR A CA 1
ATOM 648 C C . THR A 1 89 ? -66.447 -3.310 130.160 1.00 83.62 89 THR A C 1
ATOM 650 O O . THR A 1 89 ? -65.587 -3.452 129.291 1.00 83.62 89 THR A O 1
ATOM 653 N N . ALA A 1 90 ? -67.328 -4.275 130.443 1.00 84.31 90 ALA A N 1
ATOM 654 C CA . ALA A 1 90 ? -67.375 -5.549 129.724 1.00 84.31 90 ALA A CA 1
ATOM 655 C C . ALA A 1 90 ? -67.639 -5.343 128.221 1.00 84.31 90 ALA A C 1
ATOM 657 O O . ALA A 1 90 ? -66.933 -5.907 127.385 1.00 84.31 90 ALA A O 1
ATOM 658 N N . THR A 1 91 ? -68.586 -4.466 127.872 1.00 87.88 91 THR A N 1
ATOM 659 C CA . THR A 1 91 ? -68.907 -4.121 126.475 1.00 87.88 91 THR A CA 1
ATOM 660 C C . THR A 1 91 ? -67.722 -3.452 125.772 1.00 87.88 91 THR A C 1
ATOM 662 O O . THR A 1 91 ? -67.394 -3.804 124.640 1.00 87.88 91 THR A O 1
ATOM 665 N N . ARG A 1 92 ? -67.023 -2.532 126.453 1.00 87.19 92 ARG A N 1
ATOM 666 C CA . ARG A 1 92 ? -65.792 -1.906 125.939 1.00 87.19 92 ARG A CA 1
ATOM 667 C C . ARG A 1 92 ? -64.667 -2.925 125.732 1.00 87.19 92 ARG A C 1
ATOM 669 O O . ARG A 1 92 ? -63.977 -2.850 124.719 1.00 87.19 92 ARG A O 1
ATOM 676 N N . GLY A 1 93 ? -64.505 -3.886 126.643 1.00 86.56 93 GLY A N 1
ATOM 677 C CA . GLY A 1 93 ? -63.527 -4.971 126.520 1.00 86.56 93 GLY A CA 1
ATOM 678 C C . GLY A 1 93 ? -63.797 -5.874 125.313 1.00 86.56 93 GLY A C 1
ATOM 679 O O . GLY A 1 93 ? -62.892 -6.119 124.516 1.00 86.56 93 GLY A O 1
ATOM 680 N N . LEU A 1 94 ? -65.054 -6.288 125.126 1.00 87.94 94 LEU A N 1
ATOM 681 C CA . LEU A 1 94 ? -65.506 -7.052 123.955 1.00 87.94 94 LEU A CA 1
ATOM 682 C C . LEU A 1 94 ? -65.277 -6.285 122.645 1.00 87.94 94 LEU A C 1
ATOM 684 O O . LEU A 1 94 ? -64.717 -6.839 121.700 1.00 87.94 94 LEU A O 1
ATOM 688 N N . ALA A 1 95 ? -65.631 -4.997 122.599 1.00 89.12 95 ALA A N 1
ATOM 689 C CA . ALA A 1 95 ? -65.402 -4.153 121.428 1.00 89.12 95 ALA A CA 1
ATOM 690 C C . ALA A 1 95 ? -63.904 -3.991 121.113 1.00 89.12 95 ALA A C 1
ATOM 692 O O . ALA A 1 95 ? -63.501 -4.067 119.954 1.00 89.12 95 ALA A O 1
ATOM 693 N N . ALA A 1 96 ? -63.055 -3.817 122.131 1.00 87.12 96 ALA A N 1
ATOM 694 C CA . ALA A 1 96 ? -61.606 -3.743 121.953 1.00 87.12 96 ALA A CA 1
ATOM 695 C C . ALA A 1 96 ? -61.026 -5.060 121.408 1.00 87.12 96 ALA A C 1
ATOM 697 O O . ALA A 1 96 ? -60.208 -5.031 120.487 1.00 87.12 96 ALA A O 1
ATOM 698 N N . GLN A 1 97 ? -61.489 -6.205 121.917 1.00 89.69 97 GLN A N 1
ATOM 699 C CA . GLN A 1 97 ? -61.081 -7.522 121.431 1.00 89.69 97 GLN A CA 1
ATOM 700 C C . GLN A 1 97 ? -61.525 -7.741 119.974 1.00 89.69 97 GLN A C 1
ATOM 702 O O . GLN A 1 97 ? -60.728 -8.153 119.131 1.00 89.69 97 GLN A O 1
ATOM 707 N N . GLN A 1 98 ? -62.769 -7.389 119.639 1.00 90.25 98 GLN A N 1
ATOM 708 C CA . GLN A 1 98 ? -63.296 -7.477 118.276 1.00 90.25 98 GLN A CA 1
ATOM 709 C C . GLN A 1 98 ? -62.551 -6.551 117.302 1.00 90.25 98 GLN A C 1
ATOM 711 O O . GLN A 1 98 ? -62.249 -6.949 116.172 1.00 90.25 98 GLN A O 1
ATOM 716 N N . ASN A 1 99 ? -62.182 -5.348 117.746 1.00 91.19 99 ASN A N 1
ATOM 717 C CA . ASN A 1 99 ? -61.355 -4.424 116.973 1.00 91.19 99 ASN A CA 1
ATOM 718 C C . ASN A 1 99 ? -59.955 -4.996 116.719 1.00 91.19 99 ASN A C 1
ATOM 720 O O . ASN A 1 99 ? -59.465 -4.905 115.594 1.00 91.19 99 ASN A O 1
ATOM 724 N N . GLN A 1 100 ? -59.326 -5.632 117.716 1.00 89.38 100 GLN A N 1
ATOM 725 C CA . GLN A 1 100 ? -58.028 -6.293 117.538 1.00 89.38 100 GLN A CA 1
ATOM 726 C C . GLN A 1 100 ? -58.095 -7.438 116.521 1.00 89.38 100 GLN A C 1
ATOM 728 O O . GLN A 1 100 ? -57.242 -7.503 115.635 1.00 89.38 100 GLN A O 1
ATOM 733 N N . TYR A 1 101 ? -59.124 -8.289 116.581 1.00 91.00 101 TYR A N 1
ATOM 734 C CA . TYR A 1 101 ? -59.320 -9.347 115.583 1.00 91.00 101 TYR A CA 1
ATOM 735 C C . TYR A 1 101 ? -59.548 -8.786 114.176 1.00 91.00 101 TYR A C 1
ATOM 737 O O . TYR A 1 101 ? -58.958 -9.273 113.214 1.00 91.00 101 TYR A O 1
ATOM 745 N N . THR A 1 102 ? -60.355 -7.730 114.051 1.00 92.62 102 THR A N 1
ATOM 746 C CA . THR A 1 102 ? -60.634 -7.082 112.760 1.00 92.62 102 THR A CA 1
ATOM 747 C C . THR A 1 102 ? -59.371 -6.455 112.165 1.00 92.62 102 THR A C 1
ATOM 749 O O . THR A 1 102 ? -59.087 -6.627 110.982 1.00 92.62 102 THR A O 1
ATOM 752 N N . LEU A 1 103 ? -58.564 -5.779 112.988 1.00 92.44 103 LEU A N 1
ATOM 753 C CA . LEU A 1 103 ? -57.263 -5.236 112.587 1.00 92.44 103 LEU A CA 1
ATOM 754 C C . LEU A 1 103 ? -56.288 -6.337 112.154 1.00 92.44 103 LEU A C 1
ATOM 756 O O . LEU A 1 103 ? -55.593 -6.160 111.155 1.00 92.44 103 LEU A O 1
ATOM 760 N N . GLY A 1 104 ? -56.254 -7.464 112.871 1.00 92.94 104 GLY A N 1
ATOM 761 C CA . GLY A 1 104 ? -55.455 -8.636 112.504 1.00 92.94 104 GLY A CA 1
ATOM 762 C C . GLY A 1 104 ? -55.834 -9.178 111.126 1.00 92.94 104 GLY A C 1
ATOM 763 O O . GLY A 1 104 ? -54.986 -9.238 110.237 1.00 92.94 104 GLY A O 1
ATOM 764 N N . GLN A 1 105 ? -57.124 -9.448 110.905 1.00 93.75 105 GLN A N 1
ATOM 765 C CA . GLN A 1 105 ? -57.625 -9.918 109.608 1.00 93.75 105 GLN A CA 1
ATOM 766 C C . GLN A 1 105 ? -57.355 -8.919 108.479 1.00 93.75 105 GLN A C 1
ATOM 768 O O . GLN A 1 105 ? -56.994 -9.315 107.373 1.00 93.75 105 GLN A O 1
ATOM 773 N N . ASN A 1 106 ? -57.505 -7.617 108.738 1.00 93.56 106 ASN A N 1
ATOM 774 C CA . ASN A 1 106 ? -57.231 -6.590 107.735 1.00 93.56 106 ASN A CA 1
ATOM 775 C C . ASN A 1 106 ? -55.742 -6.531 107.368 1.00 93.56 106 ASN A C 1
ATOM 777 O O . ASN A 1 106 ? -55.420 -6.366 106.194 1.00 93.56 106 ASN A O 1
ATOM 781 N N . ARG A 1 107 ? -54.833 -6.709 108.337 1.00 93.25 107 ARG A N 1
ATOM 782 C CA . ARG A 1 107 ? -53.388 -6.792 108.068 1.00 93.25 107 ARG A CA 1
ATOM 783 C C . ARG A 1 107 ? -53.032 -8.024 107.245 1.00 93.25 107 ARG A C 1
ATOM 785 O O . ARG A 1 107 ? -52.251 -7.904 106.308 1.00 93.25 107 ARG A O 1
ATOM 792 N N . GLU A 1 108 ? -53.616 -9.177 107.559 1.00 93.50 108 GLU A N 1
ATOM 793 C CA . GLU A 1 108 ? -53.397 -10.410 106.796 1.00 93.50 108 GLU A CA 1
ATOM 794 C C . GLU A 1 108 ? -53.908 -10.283 105.359 1.00 93.50 108 GLU A C 1
ATOM 796 O O . GLU A 1 108 ? -53.167 -10.569 104.421 1.00 93.50 108 GLU A O 1
ATOM 801 N N . LYS A 1 109 ? -55.135 -9.779 105.172 1.00 92.75 109 LYS A N 1
ATOM 802 C CA . LYS A 1 109 ? -55.706 -9.527 103.839 1.00 92.75 109 LYS A CA 1
ATOM 803 C C . LYS A 1 109 ? -54.860 -8.547 103.035 1.00 92.75 109 LYS A C 1
ATOM 805 O O . LYS A 1 109 ? -54.592 -8.796 101.865 1.00 92.75 109 LYS A O 1
ATOM 810 N N . PHE A 1 110 ? -54.410 -7.458 103.658 1.00 95.19 110 PHE A N 1
ATOM 811 C CA . PHE A 1 110 ? -53.538 -6.487 103.000 1.00 95.19 110 PHE A CA 1
ATOM 812 C C . PHE A 1 110 ? -52.185 -7.101 102.617 1.00 95.19 110 PHE A C 1
ATOM 814 O O . PHE A 1 110 ? -51.707 -6.889 101.506 1.00 95.19 110 PHE A O 1
ATOM 821 N N . GLY A 1 111 ? -51.591 -7.911 103.498 1.00 94.75 111 GLY A N 1
ATOM 822 C CA . GLY A 1 111 ? -50.354 -8.636 103.209 1.00 94.75 111 GLY A CA 1
ATOM 823 C C . GLY A 1 111 ? -50.498 -9.609 102.035 1.00 94.75 111 GLY A C 1
ATOM 824 O O . GLY A 1 111 ? -49.643 -9.627 101.153 1.00 94.75 111 GLY A O 1
ATOM 825 N N . GLN A 1 112 ? -51.598 -10.366 101.983 1.00 95.25 112 GLN A N 1
ATOM 826 C CA . GLN A 1 112 ? -51.904 -11.268 100.866 1.00 95.25 112 GLN A CA 1
ATOM 827 C C . GLN A 1 112 ? -52.133 -10.501 99.558 1.00 95.25 112 GLN A C 1
ATOM 829 O O . GLN A 1 112 ? -51.590 -10.889 98.525 1.00 95.25 112 GLN A O 1
ATOM 834 N N . GLN A 1 113 ? -52.878 -9.391 99.598 1.00 94.69 113 GLN A N 1
ATOM 835 C CA . GLN A 1 113 ? -53.106 -8.551 98.420 1.00 94.69 113 GLN A CA 1
ATOM 836 C C . GLN A 1 113 ? -51.787 -8.004 97.866 1.00 94.69 113 GLN A C 1
ATOM 838 O O . GLN A 1 113 ? -51.532 -8.111 96.671 1.00 94.69 113 GLN A O 1
ATOM 843 N N . LEU A 1 114 ? -50.906 -7.502 98.735 1.00 95.94 114 LEU A N 1
ATOM 844 C CA . LEU A 1 114 ? -49.603 -6.984 98.324 1.00 95.94 114 LEU A CA 1
ATOM 845 C C . LEU A 1 114 ? -48.723 -8.070 97.682 1.00 95.94 114 LEU A C 1
ATOM 847 O O . LEU A 1 114 ? -48.013 -7.802 96.714 1.00 95.94 114 LEU A O 1
ATOM 851 N N . GLN A 1 115 ? -48.773 -9.302 98.200 1.00 95.25 115 GLN A N 1
ATOM 852 C CA . GLN A 1 115 ? -48.063 -10.440 97.608 1.00 95.25 115 GLN A CA 1
ATOM 853 C C . GLN A 1 115 ? -48.604 -10.793 96.218 1.00 95.25 115 GLN A C 1
ATOM 855 O O . GLN A 1 115 ? -47.811 -11.031 95.307 1.00 95.25 115 GLN A O 1
ATOM 860 N N . LEU A 1 116 ? -49.928 -10.789 96.035 1.00 95.69 116 LEU A N 1
ATOM 861 C CA . LEU A 1 116 ? -50.559 -11.027 94.734 1.00 95.69 116 LEU A CA 1
ATOM 862 C C . LEU A 1 116 ? -50.205 -9.931 93.725 1.00 95.69 116 LEU A C 1
ATOM 864 O O . LEU A 1 116 ? -49.793 -10.250 92.611 1.00 95.69 116 LEU A O 1
ATOM 868 N N . ASP A 1 117 ? -50.282 -8.662 94.127 1.00 95.62 117 ASP A N 1
ATOM 869 C CA . ASP A 1 117 ? -49.940 -7.522 93.270 1.00 95.62 117 ASP A CA 1
ATOM 870 C C . ASP A 1 117 ? -48.458 -7.565 92.857 1.00 95.62 117 ASP A C 1
ATOM 872 O O . ASP A 1 117 ? -48.108 -7.336 91.693 1.00 95.62 117 ASP A O 1
ATOM 876 N N . SER A 1 118 ? -47.574 -7.926 93.795 1.00 96.06 118 SER A N 1
ATOM 877 C CA . SER A 1 118 ? -46.149 -8.123 93.521 1.00 96.06 118 SER A CA 1
ATOM 878 C C . SER A 1 118 ? -45.917 -9.265 92.528 1.00 96.06 118 SER A C 1
ATOM 880 O O . SER A 1 118 ? -45.213 -9.075 91.533 1.00 96.06 118 SER A O 1
ATOM 882 N N . ALA A 1 119 ? -46.559 -10.419 92.733 1.00 96.06 119 ALA A N 1
ATOM 883 C CA . ALA A 1 119 ? -46.457 -11.565 91.832 1.00 96.06 119 ALA A CA 1
ATOM 884 C C . ALA A 1 119 ? -47.010 -11.253 90.431 1.00 96.06 119 ALA A C 1
ATOM 886 O O . ALA A 1 119 ? -46.409 -11.623 89.422 1.00 96.06 119 ALA A O 1
ATOM 887 N N . GLN A 1 120 ? -48.126 -10.526 90.342 1.00 95.75 120 GLN A N 1
ATOM 888 C CA . GLN A 1 120 ? -48.710 -10.108 89.069 1.00 95.75 120 GLN A CA 1
ATOM 889 C C . GLN A 1 120 ? -47.785 -9.147 88.314 1.00 95.75 120 GLN A C 1
ATOM 891 O O . GLN A 1 120 ? -47.588 -9.305 87.107 1.00 95.75 120 GLN A O 1
ATOM 896 N N . THR A 1 121 ? -47.167 -8.199 89.022 1.00 96.00 121 THR A N 1
ATOM 897 C CA . THR A 1 121 ? -46.195 -7.262 88.440 1.00 96.00 121 THR A CA 1
ATOM 898 C C . THR A 1 121 ? -44.952 -7.996 87.935 1.00 96.00 121 THR A C 1
ATOM 900 O O . THR A 1 121 ? -44.498 -7.750 86.818 1.00 96.00 121 THR A O 1
ATOM 903 N N . GLN A 1 122 ? -44.427 -8.945 88.717 1.00 96.25 122 GLN A N 1
ATOM 904 C CA . GLN A 1 122 ? -43.290 -9.777 88.311 1.00 96.25 122 GLN A CA 1
ATOM 905 C C . GLN A 1 122 ? -43.613 -10.613 87.068 1.00 96.25 122 GLN A C 1
ATOM 907 O O . GLN A 1 122 ? -42.813 -10.654 86.134 1.00 96.25 122 GLN A O 1
ATOM 912 N N . ASN A 1 123 ? -44.802 -11.218 87.011 1.00 96.69 123 ASN A N 1
ATOM 913 C CA . ASN A 1 123 ? -45.241 -11.985 85.847 1.00 96.69 123 ASN A CA 1
ATOM 914 C C . ASN A 1 123 ? -45.384 -11.108 84.597 1.00 96.69 123 ASN A C 1
ATOM 916 O O . ASN A 1 123 ? -44.920 -11.499 83.527 1.00 96.69 123 ASN A O 1
ATOM 920 N N . GLN A 1 124 ? -45.964 -9.908 84.715 1.00 95.88 124 GLN A N 1
ATOM 921 C CA . GLN A 1 124 ? -46.048 -8.975 83.585 1.00 95.88 124 GLN A CA 1
ATOM 922 C C . GLN A 1 124 ? -44.665 -8.544 83.094 1.00 95.88 124 GLN A C 1
ATOM 924 O O . GLN A 1 124 ? -44.414 -8.566 81.889 1.00 95.88 124 GLN A O 1
ATOM 929 N N . ALA A 1 125 ? -43.749 -8.212 84.008 1.00 95.75 125 ALA A N 1
ATOM 930 C CA . ALA A 1 125 ? -42.377 -7.863 83.655 1.00 95.75 125 ALA A CA 1
ATOM 931 C C . ALA A 1 125 ? -41.653 -9.031 82.962 1.00 95.75 125 ALA A C 1
ATOM 933 O O . ALA A 1 125 ? -40.934 -8.829 81.981 1.00 95.75 125 ALA A O 1
ATOM 934 N N . HIS A 1 126 ? -41.878 -10.262 83.427 1.00 96.44 126 HIS A N 1
ATOM 935 C CA . HIS A 1 126 ? -41.303 -11.456 82.821 1.00 96.44 126 HIS A CA 1
ATOM 936 C C . HIS A 1 126 ? -41.838 -11.707 81.403 1.00 96.44 126 HIS A C 1
ATOM 938 O O . HIS A 1 126 ? -41.043 -11.925 80.489 1.00 96.44 126 HIS A O 1
ATOM 944 N N . LEU A 1 127 ? -43.156 -11.605 81.187 1.00 96.31 127 LEU A N 1
ATOM 945 C CA . LEU A 1 127 ? -43.758 -11.728 79.852 1.00 96.31 127 LEU A CA 1
ATOM 946 C C . LEU A 1 127 ? -43.257 -10.638 78.896 1.00 96.31 127 LEU A C 1
ATOM 948 O O . LEU A 1 127 ? -42.912 -10.940 77.754 1.00 96.31 127 LEU A O 1
ATOM 952 N N . ALA A 1 128 ? -43.184 -9.389 79.363 1.00 96.31 128 ALA A N 1
ATOM 953 C CA . ALA A 1 128 ? -42.680 -8.276 78.564 1.00 96.31 128 ALA A CA 1
ATOM 954 C C . ALA A 1 128 ? -41.217 -8.500 78.143 1.00 96.31 128 ALA A C 1
ATOM 956 O O . ALA A 1 128 ? -40.862 -8.277 76.986 1.00 96.31 128 ALA A O 1
ATOM 957 N N . SER A 1 129 ? -40.385 -9.009 79.057 1.00 96.75 129 SER A N 1
ATOM 958 C CA . SER A 1 129 ? -38.995 -9.375 78.768 1.00 96.75 129 SER A CA 1
ATOM 959 C C . SER A 1 129 ? -38.895 -10.496 77.726 1.00 96.75 129 SER A C 1
ATOM 961 O O . SER A 1 129 ? -38.138 -10.374 76.761 1.00 96.75 129 SER A O 1
ATOM 963 N N . GLN A 1 130 ? -39.708 -11.553 77.850 1.00 96.81 130 GLN A N 1
ATOM 964 C CA . GLN A 1 130 ? -39.739 -12.640 76.864 1.00 96.81 130 GLN A CA 1
ATOM 965 C C . GLN A 1 130 ? -40.173 -12.154 75.474 1.00 96.81 130 GLN A C 1
ATOM 967 O O . GLN A 1 130 ? -39.529 -12.491 74.481 1.00 96.81 130 GLN A O 1
ATOM 972 N N . GLN A 1 131 ? -41.227 -11.335 75.389 1.00 95.31 131 GLN A N 1
ATOM 973 C CA . GLN A 1 131 ? -41.676 -10.759 74.117 1.00 95.31 131 GLN A CA 1
ATOM 974 C C . GLN A 1 131 ? -40.609 -9.870 73.483 1.00 95.31 131 GLN A C 1
ATOM 976 O O . GLN A 1 131 ? -40.381 -9.947 72.275 1.00 95.31 131 GLN A O 1
ATOM 981 N N . PHE A 1 132 ? -39.939 -9.042 74.285 1.00 97.06 132 PHE A N 1
ATOM 982 C CA . PHE A 1 132 ? -38.849 -8.207 73.799 1.00 97.06 132 PHE A CA 1
ATOM 983 C C . PHE A 1 132 ? -37.708 -9.054 73.227 1.00 97.06 132 PHE A C 1
ATOM 985 O O . PHE A 1 132 ? -37.245 -8.789 72.116 1.00 97.06 132 PHE A O 1
ATOM 992 N N . GLN A 1 133 ? -37.292 -10.096 73.951 1.00 96.38 133 GLN A N 1
ATOM 993 C CA . GLN A 1 133 ? -36.214 -10.976 73.514 1.00 96.38 133 GLN A CA 1
ATOM 994 C C . GLN A 1 133 ? -36.583 -11.721 72.224 1.00 96.38 133 GLN A C 1
ATOM 996 O O . GLN A 1 133 ? -35.802 -11.716 71.277 1.00 96.38 133 GLN A O 1
ATOM 1001 N N . PHE A 1 134 ? -37.803 -12.257 72.133 1.00 97.19 134 PHE A N 1
ATOM 1002 C CA . PHE A 1 134 ? -38.294 -12.907 70.918 1.00 97.19 134 PHE A CA 1
ATOM 1003 C C . PHE A 1 134 ? -38.299 -11.960 69.708 1.00 97.19 134 PHE A C 1
ATOM 1005 O O . PHE A 1 134 ? -37.800 -12.308 68.639 1.00 97.19 134 PHE A O 1
ATOM 1012 N N . ASN A 1 135 ? -38.814 -10.738 69.874 1.00 96.38 135 ASN A N 1
ATOM 1013 C CA . ASN A 1 135 ? -38.853 -9.748 68.795 1.00 96.38 135 ASN A CA 1
ATOM 1014 C C . ASN A 1 135 ? -37.449 -9.327 68.346 1.00 96.38 135 ASN A C 1
ATOM 1016 O O . ASN A 1 135 ? -37.210 -9.127 67.152 1.00 96.38 135 ASN A O 1
ATOM 1020 N N . LYS A 1 136 ? -36.510 -9.210 69.289 1.00 96.62 136 LYS A N 1
ATOM 1021 C CA . LYS A 1 136 ? -35.105 -8.930 68.994 1.00 96.62 136 LYS A CA 1
ATOM 1022 C C . LYS A 1 136 ? -34.482 -10.054 68.167 1.00 96.62 136 LYS A C 1
ATOM 1024 O O . LYS A 1 136 ? -33.874 -9.765 67.138 1.00 96.62 136 LYS A O 1
ATOM 1029 N N . ASP A 1 137 ? -34.657 -11.304 68.583 1.00 96.75 137 ASP A N 1
ATOM 1030 C CA . ASP A 1 137 ? -34.070 -12.462 67.904 1.00 96.75 137 ASP A CA 1
ATOM 1031 C C . ASP A 1 137 ? -34.663 -12.642 66.497 1.00 96.75 137 ASP A C 1
ATOM 1033 O O . ASP A 1 137 ? -33.925 -12.848 65.531 1.00 96.75 137 ASP A O 1
ATOM 1037 N N . LEU A 1 138 ? -35.978 -12.445 66.345 1.00 96.25 138 LEU A N 1
ATOM 1038 C CA . LEU A 1 138 ? -36.647 -12.464 65.042 1.00 96.25 138 LEU A CA 1
ATOM 1039 C C . LEU A 1 138 ? -36.117 -11.365 64.109 1.00 96.25 138 LEU A C 1
ATOM 1041 O O . LEU A 1 138 ? -35.821 -11.634 62.944 1.00 96.25 138 LEU A O 1
ATOM 1045 N N . SER A 1 139 ? -35.960 -10.141 64.617 1.00 96.19 139 SER A N 1
ATOM 1046 C CA . SER A 1 139 ? -35.412 -9.015 63.850 1.00 96.19 139 SER A CA 1
ATOM 1047 C C . SER A 1 139 ? -33.972 -9.283 63.398 1.00 96.19 139 SER A C 1
ATOM 1049 O O . SER A 1 139 ? -33.633 -9.083 62.230 1.00 96.19 139 SER A O 1
ATOM 1051 N N . GLN A 1 140 ? -33.131 -9.829 64.283 1.00 96.31 140 GLN A N 1
ATOM 1052 C CA . GLN A 1 140 ? -31.762 -10.220 63.936 1.00 96.31 140 GLN A CA 1
ATOM 1053 C C . GLN A 1 140 ? -31.729 -11.320 62.871 1.00 96.31 140 GLN A C 1
ATOM 1055 O O . GLN A 1 140 ? -30.929 -11.247 61.936 1.00 96.31 140 GLN A O 1
ATOM 1060 N N . GLN A 1 141 ? -32.616 -12.312 62.967 1.00 96.69 141 GLN A N 1
ATOM 1061 C CA . GLN A 1 141 ? -32.712 -13.380 61.977 1.00 96.69 141 GLN A CA 1
ATOM 1062 C C . GLN A 1 141 ? -33.148 -12.844 60.605 1.00 96.69 141 GLN A C 1
ATOM 1064 O O . GLN A 1 141 ? -32.555 -13.211 59.589 1.00 96.69 141 GLN A O 1
ATOM 1069 N N . GLN A 1 142 ? -34.145 -11.955 60.565 1.00 95.12 142 GLN A N 1
ATOM 1070 C CA . GLN A 1 142 ? -34.605 -11.312 59.330 1.00 95.12 142 GLN A CA 1
ATOM 1071 C C . GLN A 1 142 ? -33.500 -10.466 58.689 1.00 95.12 142 GLN A C 1
ATOM 1073 O O . GLN A 1 142 ? -33.255 -10.583 57.486 1.00 95.12 142 GLN A O 1
ATOM 1078 N N . TYR A 1 143 ? -32.786 -9.676 59.493 1.00 95.62 143 TYR A N 1
ATOM 1079 C CA . TYR A 1 143 ? -31.653 -8.884 59.022 1.00 95.62 143 TYR A CA 1
ATOM 1080 C C . TYR A 1 143 ? -30.530 -9.771 58.463 1.00 95.62 143 TYR A C 1
ATOM 1082 O O . TYR A 1 143 ? -30.022 -9.514 57.372 1.00 95.62 143 TYR A O 1
ATOM 1090 N N . GLY A 1 144 ? -30.187 -10.864 59.153 1.00 96.38 144 GLY A N 1
ATOM 1091 C CA . GLY A 1 144 ? -29.186 -11.825 58.685 1.00 96.38 144 GLY A CA 1
ATOM 1092 C C . GLY A 1 144 ? -29.559 -12.488 57.354 1.00 96.38 144 GLY A C 1
ATOM 1093 O O . GLY A 1 144 ? -28.708 -12.629 56.475 1.00 96.38 144 GLY A O 1
ATOM 1094 N N . GLN A 1 145 ? -30.834 -12.842 57.161 1.00 96.38 145 GLN A N 1
ATOM 1095 C CA . GLN A 1 145 ? -31.320 -13.388 55.888 1.00 96.38 145 GLN A CA 1
ATOM 1096 C C . GLN A 1 145 ? -31.237 -12.364 54.751 1.00 96.38 145 GLN A C 1
ATOM 1098 O O . GLN A 1 145 ? -30.757 -12.701 53.668 1.00 96.38 145 GLN A O 1
ATOM 1103 N N . GLN A 1 146 ? -31.659 -11.118 54.992 1.00 95.25 146 GLN A N 1
ATOM 1104 C CA . GLN A 1 146 ? -31.556 -10.043 53.999 1.00 95.25 146 GLN A CA 1
ATOM 1105 C C . GLN A 1 146 ? -30.102 -9.776 53.608 1.00 95.25 146 GLN A C 1
ATOM 1107 O O . GLN A 1 146 ? -29.798 -9.687 52.420 1.00 95.25 146 GLN A O 1
ATOM 1112 N N . LEU A 1 147 ? -29.196 -9.720 54.587 1.00 95.38 147 LEU A N 1
ATOM 1113 C CA . LEU A 1 147 ? -27.770 -9.532 54.336 1.00 95.38 147 LEU A CA 1
ATOM 1114 C C . LEU A 1 147 ? -27.184 -10.696 53.522 1.00 95.38 147 LEU A C 1
ATOM 1116 O O . LEU A 1 147 ? -26.423 -10.476 52.582 1.00 95.38 147 LEU A O 1
ATOM 1120 N N . GLY A 1 148 ? -27.586 -11.933 53.829 1.00 96.00 148 GLY A N 1
ATOM 1121 C CA . GLY A 1 148 ? -27.177 -13.119 53.078 1.00 96.00 148 GLY A CA 1
ATOM 1122 C C . GLY A 1 148 ? -27.665 -13.115 51.625 1.00 96.00 148 GLY A C 1
ATOM 1123 O O . GLY A 1 148 ? -26.908 -13.469 50.721 1.00 96.00 148 GLY A O 1
ATOM 1124 N N . LEU A 1 149 ? -28.907 -12.691 51.378 1.00 96.00 149 LEU A N 1
ATOM 1125 C CA . LEU A 1 149 ? -29.450 -12.540 50.023 1.00 96.00 149 LEU A CA 1
ATOM 1126 C C . LEU A 1 149 ? -28.736 -11.429 49.249 1.00 96.00 149 LEU A C 1
ATOM 1128 O O . LEU A 1 149 ? -28.338 -11.650 48.106 1.00 96.00 149 LEU A O 1
ATOM 1132 N N . ALA A 1 150 ? -28.516 -10.275 49.883 1.00 95.25 150 ALA A N 1
ATOM 1133 C CA . ALA A 1 150 ? -27.785 -9.162 49.285 1.00 95.25 150 ALA A CA 1
ATOM 1134 C C . ALA A 1 150 ? -26.349 -9.565 48.911 1.00 95.25 150 ALA A C 1
ATOM 1136 O O . ALA A 1 150 ? -25.895 -9.268 47.807 1.00 95.25 150 ALA A O 1
ATOM 1137 N N . GLY A 1 151 ? -25.662 -10.313 49.782 1.00 95.81 151 GLY A N 1
ATOM 1138 C CA . GLY A 1 151 ? -24.328 -10.850 49.505 1.00 95.81 151 GLY A CA 1
ATOM 1139 C C . GLY A 1 151 ? -24.308 -11.796 48.301 1.00 95.81 151 GLY A C 1
ATOM 1140 O O . GLY A 1 151 ? -23.475 -11.642 47.411 1.00 95.81 151 GLY A O 1
ATOM 1141 N N . LYS A 1 152 ? -25.266 -12.730 48.215 1.00 96.44 152 LYS A N 1
ATOM 1142 C CA . LYS A 1 152 ? -25.391 -13.634 47.056 1.00 96.44 152 LYS A CA 1
ATOM 1143 C C . LYS A 1 152 ? -25.678 -12.882 45.757 1.00 96.44 152 LYS A C 1
ATOM 1145 O O . LYS A 1 152 ? -25.107 -13.217 44.725 1.00 96.44 152 LYS A O 1
ATOM 1150 N N . GLN A 1 153 ? -26.548 -11.874 45.802 1.00 95.25 153 GLN A N 1
ATOM 1151 C CA . GLN A 1 153 ? -26.874 -11.064 44.630 1.00 95.25 153 GLN A CA 1
ATOM 1152 C C . GLN A 1 153 ? -25.671 -10.243 44.156 1.00 95.25 153 GLN A C 1
ATOM 1154 O O . GLN A 1 153 ? -25.430 -10.141 42.954 1.00 95.25 153 GLN A O 1
ATOM 1159 N N . HIS A 1 154 ? -24.898 -9.692 45.091 1.00 95.88 154 HIS A N 1
ATOM 1160 C CA . HIS A 1 154 ? -23.654 -9.003 44.774 1.00 95.88 154 HIS A CA 1
ATOM 1161 C C . HIS A 1 154 ? -22.644 -9.936 44.091 1.00 95.88 154 HIS A C 1
ATOM 1163 O O . HIS A 1 154 ? -22.115 -9.578 43.040 1.00 95.88 154 HIS A O 1
ATOM 1169 N N . GLU A 1 155 ? -22.407 -11.133 44.640 1.00 96.25 155 GLU A N 1
ATOM 1170 C CA . GLU A 1 155 ? -21.451 -12.083 44.051 1.00 96.25 155 GLU A CA 1
ATOM 1171 C C . GLU A 1 155 ? -21.898 -12.530 42.652 1.00 96.25 155 GLU A C 1
ATOM 1173 O O . GLU A 1 155 ? -21.110 -12.488 41.713 1.00 96.25 155 GLU A O 1
ATOM 1178 N N . PHE A 1 156 ? -23.191 -12.820 42.472 1.00 97.06 156 PHE A N 1
ATOM 1179 C CA . PHE A 1 156 ? -23.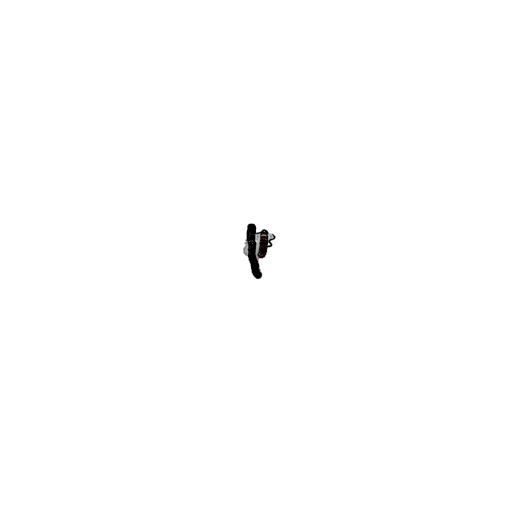752 -13.139 41.158 1.00 97.06 156 PHE A CA 1
ATOM 1180 C C . PHE A 1 156 ? -23.536 -12.014 40.132 1.00 97.06 156 PHE A C 1
ATOM 1182 O O . PHE A 1 156 ? -23.113 -12.268 39.005 1.00 97.06 156 PHE A O 1
ATOM 1189 N N . ASN A 1 157 ? -23.800 -10.760 40.511 1.00 96.44 157 ASN A N 1
ATOM 1190 C CA . ASN A 1 157 ? -23.611 -9.616 39.615 1.00 96.44 157 ASN A CA 1
ATOM 1191 C C . ASN A 1 157 ? -22.135 -9.405 39.253 1.00 96.44 157 ASN A C 1
ATOM 1193 O O . ASN A 1 157 ? -21.818 -9.041 38.118 1.00 96.44 157 ASN A O 1
ATOM 1197 N N . LYS A 1 158 ? -21.231 -9.633 40.209 1.00 96.56 158 LYS A N 1
ATOM 1198 C CA . LYS A 1 158 ? -19.785 -9.564 39.997 1.00 96.56 158 LYS A CA 1
ATOM 1199 C C . LYS A 1 158 ? -19.324 -10.633 39.005 1.00 96.56 158 LYS A C 1
ATOM 1201 O O . LYS A 1 158 ? -18.633 -10.288 38.047 1.00 96.56 158 LYS A O 1
ATOM 1206 N N . ASP A 1 159 ? -19.751 -11.880 39.183 1.00 97.12 159 ASP A N 1
ATOM 1207 C CA . ASP A 1 159 ? -19.414 -12.985 38.277 1.00 97.12 159 ASP A CA 1
ATOM 1208 C C . ASP A 1 159 ? -19.961 -12.741 36.865 1.00 97.12 159 ASP A C 1
ATOM 1210 O O . ASP A 1 159 ? -19.241 -12.897 35.876 1.00 97.12 159 ASP A O 1
ATOM 1214 N N . LEU A 1 160 ? -21.208 -12.268 36.756 1.00 96.44 160 LEU A N 1
ATOM 1215 C CA . LEU A 1 160 ? -21.820 -11.919 35.474 1.00 96.44 160 LEU A CA 1
ATOM 1216 C C . LEU A 1 160 ? -21.042 -10.806 34.756 1.00 96.44 160 LEU A C 1
ATOM 1218 O O . LEU A 1 160 ? -20.783 -10.908 33.557 1.00 96.44 160 LEU A O 1
ATOM 1222 N N . SER A 1 161 ? -20.638 -9.762 35.484 1.00 95.88 161 SER A N 1
ATOM 1223 C CA . SER A 1 161 ? -19.840 -8.658 34.938 1.00 95.88 161 SER A CA 1
ATOM 1224 C C . SER A 1 161 ? -18.473 -9.137 34.437 1.00 95.88 161 SER A C 1
ATOM 1226 O O . SER A 1 161 ? -18.063 -8.804 33.324 1.00 95.88 161 SER A O 1
ATOM 1228 N N . GLN A 1 162 ? -17.791 -9.998 35.202 1.00 96.00 162 GLN A N 1
ATOM 1229 C CA . GLN A 1 162 ? -16.524 -10.602 34.775 1.00 96.00 162 GLN A CA 1
ATOM 1230 C C . GLN A 1 162 ? -16.693 -11.465 33.521 1.00 96.00 162 GLN A C 1
ATOM 1232 O O . GLN A 1 162 ? -15.878 -11.381 32.600 1.00 96.00 162 GLN A O 1
ATOM 1237 N N . GLN A 1 163 ? -17.765 -12.256 33.449 1.00 96.38 163 GLN A N 1
ATOM 1238 C CA . GLN A 1 163 ? -18.059 -13.081 32.282 1.00 96.38 163 GLN A CA 1
ATOM 1239 C C . GLN A 1 163 ? -18.331 -12.224 31.037 1.00 96.38 163 GLN A C 1
ATOM 1241 O O . GLN A 1 163 ? -17.812 -12.524 29.961 1.00 96.38 163 GLN A O 1
ATOM 1246 N N . GLN A 1 164 ? -19.103 -11.143 31.176 1.00 94.06 164 GLN A N 1
ATOM 1247 C CA . GLN A 1 164 ? -19.373 -10.199 30.087 1.00 94.06 164 GLN A CA 1
ATOM 1248 C C . GLN A 1 164 ? -18.093 -9.512 29.604 1.00 94.06 164 GLN A C 1
ATOM 1250 O O . GLN A 1 164 ? -17.847 -9.458 28.398 1.00 94.06 164 GLN A O 1
ATOM 1255 N N . TYR A 1 165 ? -17.247 -9.051 30.528 1.00 94.88 165 TYR A N 1
ATOM 1256 C CA . TYR A 1 165 ? -15.959 -8.451 30.191 1.00 94.88 165 TYR A CA 1
ATOM 1257 C C . TYR A 1 165 ? -15.043 -9.441 29.458 1.00 94.88 165 TYR A C 1
ATOM 1259 O O . TYR A 1 165 ? -14.470 -9.106 28.423 1.00 94.88 165 TYR A O 1
ATOM 1267 N N . GLY A 1 166 ? -14.959 -10.690 29.929 1.00 96.44 166 GLY A N 1
ATOM 1268 C CA . GLY A 1 166 ? -14.182 -11.743 29.270 1.00 96.44 166 GLY A CA 1
ATOM 1269 C C . GLY A 1 166 ? -14.665 -12.048 27.848 1.00 96.44 166 GLY A C 1
ATOM 1270 O O . GLY A 1 166 ? -13.850 -12.198 26.938 1.00 96.44 166 GLY A O 1
ATOM 1271 N N . GLN A 1 167 ? -15.984 -12.078 27.623 1.00 96.25 167 GLN A N 1
ATOM 1272 C CA . GLN A 1 167 ? -16.554 -12.254 26.282 1.00 96.25 167 GLN A CA 1
ATOM 1273 C C . GLN A 1 167 ? -16.223 -11.079 25.353 1.00 96.25 167 GLN A C 1
ATOM 1275 O O . GLN A 1 167 ? -15.835 -11.303 24.206 1.00 96.25 167 GLN A O 1
ATOM 1280 N N . GLN A 1 168 ? -16.336 -9.839 25.841 1.00 94.88 168 GLN A N 1
ATOM 1281 C CA . GLN A 1 168 ? -15.977 -8.643 25.071 1.00 94.88 168 GLN A CA 1
ATOM 1282 C C . GLN A 1 168 ? -14.491 -8.635 24.705 1.00 94.88 168 GLN A C 1
ATOM 1284 O O . GLN A 1 168 ? -14.150 -8.388 23.549 1.00 94.88 168 GLN A O 1
ATOM 1289 N N . LEU A 1 169 ? -13.616 -8.969 25.657 1.00 94.94 169 LEU A N 1
ATOM 1290 C CA . LEU A 1 169 ? -12.177 -9.061 25.421 1.00 94.94 169 LEU A CA 1
ATOM 1291 C C . LEU A 1 169 ? -11.848 -10.147 24.384 1.00 94.94 169 LEU A C 1
ATOM 1293 O O . LEU A 1 169 ? -11.042 -9.919 23.486 1.00 94.94 169 LEU A O 1
ATOM 1297 N N . GLY A 1 170 ? -12.515 -11.304 24.460 1.00 96.25 170 GLY A N 1
ATOM 1298 C CA . GLY A 1 170 ? -12.355 -12.386 23.487 1.00 96.25 170 GLY A CA 1
ATOM 1299 C C . GLY A 1 170 ? -12.807 -12.001 22.074 1.00 96.25 170 GLY A C 1
ATOM 1300 O O . GLY A 1 170 ? -12.136 -12.337 21.100 1.00 96.25 170 GLY A O 1
ATOM 1301 N N . LEU A 1 171 ? -13.917 -11.268 21.944 1.00 95.06 171 LEU A N 1
ATOM 1302 C CA . LEU A 1 171 ? -14.381 -10.733 20.658 1.00 95.06 171 LEU A CA 1
ATOM 1303 C C . LEU A 1 171 ? -13.406 -9.699 20.087 1.00 95.06 171 LEU A C 1
ATOM 1305 O O . LEU A 1 171 ? -13.065 -9.783 18.909 1.00 95.06 171 LEU A O 1
ATOM 1309 N N . ALA A 1 172 ? -12.929 -8.768 20.916 1.00 94.12 172 ALA A N 1
ATOM 1310 C CA . ALA A 1 172 ? -11.942 -7.770 20.511 1.00 94.12 172 ALA A CA 1
ATOM 1311 C C . ALA A 1 172 ? -10.625 -8.424 20.059 1.00 94.12 172 ALA A C 1
ATOM 1313 O O . ALA A 1 172 ? -10.071 -8.038 19.032 1.00 94.12 172 ALA A O 1
ATOM 1314 N N . GLY A 1 173 ? -10.168 -9.463 20.768 1.00 96.25 173 GLY A N 1
ATOM 1315 C CA . GLY A 1 173 ? -9.001 -10.256 20.377 1.00 96.25 173 GLY A CA 1
ATOM 1316 C C . GLY A 1 173 ? -9.162 -10.891 18.995 1.00 96.25 173 GLY A C 1
ATOM 1317 O O . GLY A 1 173 ? -8.307 -10.702 18.135 1.00 96.25 173 GLY A O 1
ATOM 1318 N N . LYS A 1 174 ? -10.299 -11.552 18.735 1.00 96.12 174 LYS A N 1
ATOM 1319 C CA . LYS A 1 174 ? -10.594 -12.148 17.417 1.00 96.12 174 LYS A CA 1
ATOM 1320 C C . LYS A 1 174 ? -10.687 -11.112 16.296 1.00 96.12 174 LYS A C 1
ATOM 1322 O O . LYS A 1 174 ? -10.246 -11.371 15.181 1.00 96.12 174 LYS A O 1
ATOM 1327 N N . GLN A 1 175 ? -11.272 -9.945 16.569 1.00 93.81 175 GLN A N 1
ATOM 1328 C CA . GLN A 1 175 ? -11.328 -8.850 15.596 1.00 93.81 175 GLN A CA 1
ATOM 1329 C C . GLN A 1 175 ? -9.930 -8.327 15.262 1.00 93.81 175 GLN A C 1
ATOM 1331 O O . GLN A 1 175 ? -9.643 -8.051 14.099 1.00 93.81 175 GLN A O 1
ATOM 1336 N N . HIS A 1 176 ? -9.063 -8.210 16.270 1.00 94.56 176 HIS A N 1
ATOM 1337 C CA . HIS A 1 176 ? -7.684 -7.793 16.064 1.00 94.56 176 HIS A CA 1
ATOM 1338 C C . HIS A 1 176 ? -6.893 -8.816 15.241 1.00 94.56 176 HIS A C 1
ATOM 1340 O O . HIS A 1 176 ? -6.207 -8.417 14.302 1.00 94.56 176 HIS A O 1
ATOM 1346 N N . GLU A 1 177 ? -7.027 -10.106 15.551 1.00 96.81 177 GLU A N 1
ATOM 1347 C CA . GLU A 1 177 ? -6.392 -11.203 14.812 1.00 96.81 177 GLU A CA 1
ATOM 1348 C C . GLU A 1 177 ? -6.815 -11.195 13.335 1.00 96.81 177 GLU A C 1
ATOM 1350 O O . GLU A 1 177 ? -5.967 -11.133 12.451 1.00 96.81 177 GLU A O 1
ATOM 1355 N N . TYR A 1 178 ? -8.120 -11.083 13.057 1.00 95.50 178 TYR A N 1
ATOM 1356 C CA . TYR A 1 178 ? -8.623 -10.961 11.684 1.00 95.50 178 TYR A CA 1
ATOM 1357 C C . TYR A 1 178 ? -8.073 -9.728 10.947 1.00 95.50 178 TYR A C 1
ATOM 1359 O O . TYR A 1 178 ? -7.786 -9.785 9.751 1.00 95.50 178 TYR A O 1
ATOM 1367 N N . ALA A 1 179 ? -7.924 -8.596 11.643 1.00 94.94 179 ALA A N 1
ATOM 1368 C CA . ALA A 1 179 ? -7.356 -7.387 11.053 1.00 94.94 179 ALA A CA 1
ATOM 1369 C C . ALA A 1 179 ? -5.864 -7.547 10.712 1.00 94.94 179 ALA A C 1
ATOM 1371 O O . ALA A 1 179 ? -5.423 -7.025 9.687 1.00 94.94 179 ALA A O 1
ATOM 1372 N N . LEU A 1 180 ? -5.101 -8.268 11.543 1.00 95.88 180 LEU A N 1
ATOM 1373 C CA . LEU A 1 180 ? -3.699 -8.590 11.271 1.00 95.88 180 LEU A CA 1
ATOM 1374 C C . LEU A 1 180 ? -3.571 -9.521 10.064 1.00 95.88 180 LEU A C 1
ATOM 1376 O O . LEU A 1 180 ? -2.839 -9.182 9.137 1.00 95.88 180 LEU A O 1
ATOM 1380 N N . ASP A 1 181 ? -4.341 -10.610 10.027 1.00 97.12 181 ASP A N 1
ATOM 1381 C CA . ASP A 1 181 ? -4.338 -11.564 8.910 1.00 97.12 181 ASP A CA 1
ATOM 1382 C C . ASP A 1 181 ? -4.691 -10.882 7.581 1.00 97.12 181 ASP A C 1
ATOM 1384 O O . ASP A 1 181 ? -4.041 -11.096 6.554 1.00 97.12 181 ASP A O 1
ATOM 1388 N N . LEU A 1 182 ? -5.710 -10.016 7.589 1.00 95.62 182 LEU A N 1
ATOM 1389 C CA . LEU A 1 182 ? -6.101 -9.257 6.403 1.00 95.62 182 LEU A CA 1
ATOM 1390 C C . LEU A 1 182 ? -4.993 -8.290 5.960 1.00 95.62 182 LEU A C 1
ATOM 1392 O O . LEU A 1 182 ? -4.731 -8.164 4.762 1.00 95.62 182 LEU A O 1
ATOM 1396 N N . GLY A 1 183 ? -4.344 -7.616 6.913 1.00 95.81 183 GLY A N 1
ATOM 1397 C CA . GLY A 1 183 ? -3.212 -6.732 6.643 1.00 95.81 183 GLY A CA 1
ATOM 1398 C C . GLY A 1 183 ? -2.021 -7.478 6.039 1.00 95.81 183 GLY A C 1
ATOM 1399 O O . GLY A 1 183 ? -1.441 -7.011 5.057 1.00 95.81 183 GLY A O 1
ATOM 1400 N N . GLU A 1 184 ? -1.700 -8.661 6.565 1.00 96.06 184 GLU A N 1
ATOM 1401 C CA . GLU A 1 184 ? -0.641 -9.524 6.039 1.00 96.06 184 GLU A CA 1
ATOM 1402 C C . GLU A 1 184 ? -0.952 -9.974 4.606 1.00 96.06 184 GLU A C 1
ATOM 1404 O O . GLU A 1 184 ? -0.126 -9.790 3.712 1.00 96.06 184 GLU A O 1
ATOM 1409 N N . GLN A 1 185 ? -2.172 -10.454 4.339 1.00 95.38 185 GLN A N 1
ATOM 1410 C CA . GLN A 1 185 ? -2.583 -10.845 2.986 1.00 95.38 185 GLN A CA 1
ATOM 1411 C C . GLN A 1 185 ? -2.473 -9.693 1.980 1.00 95.38 185 GLN A C 1
ATOM 1413 O O . GLN A 1 185 ? -1.989 -9.891 0.861 1.00 95.38 185 GLN A O 1
ATOM 1418 N N . GLN A 1 186 ? -2.909 -8.490 2.361 1.00 94.12 186 GLN A N 1
ATOM 1419 C CA . GLN A 1 186 ? -2.804 -7.305 1.507 1.00 94.12 186 GLN A CA 1
ATOM 1420 C C . GLN A 1 186 ? -1.344 -6.945 1.226 1.00 94.12 186 GLN A C 1
ATOM 1422 O O . GLN A 1 186 ? -0.993 -6.667 0.076 1.00 94.12 186 GLN A O 1
ATOM 1427 N N . TYR A 1 187 ? -0.488 -6.992 2.247 1.00 95.06 187 TYR A N 1
ATOM 1428 C CA . TYR A 1 187 ? 0.938 -6.726 2.100 1.00 95.06 187 TYR A CA 1
ATOM 1429 C C . TYR A 1 187 ? 1.613 -7.738 1.164 1.00 95.06 187 TYR A C 1
ATOM 1431 O O . TYR A 1 187 ? 2.307 -7.344 0.224 1.00 95.06 187 TYR A O 1
ATOM 1439 N N . THR A 1 188 ? 1.357 -9.037 1.345 1.00 96.75 188 THR A N 1
ATOM 1440 C CA . THR A 1 188 ? 1.907 -10.091 0.480 1.00 96.75 188 THR A CA 1
ATOM 1441 C C . THR A 1 188 ? 1.444 -9.940 -0.970 1.00 96.75 188 THR A C 1
ATOM 1443 O O . THR A 1 188 ? 2.252 -10.095 -1.888 1.00 96.75 188 THR A O 1
ATOM 1446 N N . GLN A 1 189 ? 0.174 -9.588 -1.205 1.00 95.69 189 GLN A N 1
ATOM 1447 C CA . GLN A 1 189 ? -0.326 -9.321 -2.558 1.00 95.69 189 GLN A CA 1
ATOM 1448 C C . GLN A 1 189 ? 0.373 -8.121 -3.205 1.00 95.69 189 GLN A C 1
ATOM 1450 O O . GLN A 1 189 ? 0.799 -8.211 -4.358 1.00 95.69 189 GLN A O 1
ATOM 1455 N N . GLN A 1 190 ? 0.529 -7.013 -2.474 1.00 95.56 190 GLN A N 1
ATOM 1456 C CA . GLN A 1 190 ? 1.228 -5.828 -2.979 1.00 95.56 190 GLN A CA 1
ATOM 1457 C C . GLN A 1 190 ? 2.688 -6.135 -3.318 1.00 95.56 190 GLN A C 1
ATOM 1459 O O . GLN A 1 190 ? 3.167 -5.736 -4.380 1.00 95.56 190 GLN A O 1
ATOM 1464 N N . LEU A 1 191 ? 3.377 -6.891 -2.460 1.00 95.69 191 LEU A N 1
ATOM 1465 C CA . LEU A 1 191 ? 4.753 -7.312 -2.701 1.00 95.69 191 LEU A CA 1
ATOM 1466 C C . LEU A 1 191 ? 4.861 -8.200 -3.952 1.00 95.69 191 LEU A C 1
ATOM 1468 O O . LEU A 1 191 ? 5.761 -8.008 -4.771 1.00 95.69 191 LEU A O 1
ATOM 1472 N N . GLY A 1 192 ? 3.917 -9.128 -4.138 1.00 96.94 192 GLY A N 1
ATOM 1473 C CA . GLY A 1 192 ? 3.839 -9.974 -5.329 1.00 96.94 192 GLY A CA 1
ATOM 1474 C C . GLY A 1 192 ? 3.645 -9.169 -6.617 1.00 96.94 192 GLY A C 1
ATOM 1475 O O . GLY A 1 192 ? 4.368 -9.381 -7.591 1.00 96.94 192 GLY A O 1
ATOM 1476 N N . LEU A 1 193 ? 2.727 -8.198 -6.614 1.00 96.06 193 LEU A N 1
ATOM 1477 C CA . LEU A 1 193 ? 2.493 -7.307 -7.756 1.00 96.06 193 LEU A CA 1
ATOM 1478 C C . LEU A 1 193 ? 3.719 -6.445 -8.075 1.00 96.06 193 LEU A C 1
ATOM 1480 O O . LEU A 1 193 ? 4.100 -6.332 -9.240 1.00 96.06 193 LEU A O 1
ATOM 1484 N N . ALA A 1 194 ? 4.367 -5.873 -7.057 1.00 95.56 194 ALA A N 1
ATOM 1485 C CA . ALA A 1 194 ? 5.581 -5.082 -7.237 1.00 95.56 194 ALA A CA 1
ATOM 1486 C C . ALA A 1 194 ? 6.721 -5.923 -7.835 1.00 95.56 194 ALA A C 1
ATOM 1488 O O . ALA A 1 194 ? 7.410 -5.478 -8.754 1.00 95.56 194 ALA A O 1
ATOM 1489 N N . SER A 1 195 ? 6.884 -7.165 -7.368 1.00 96.56 195 SER A N 1
ATOM 1490 C CA . SER A 1 195 ? 7.867 -8.104 -7.914 1.00 96.56 195 SER A CA 1
ATOM 1491 C C . SER A 1 195 ? 7.589 -8.437 -9.385 1.00 96.56 195 SER A C 1
ATOM 1493 O O . SER A 1 195 ? 8.508 -8.389 -10.204 1.00 96.56 195 SER A O 1
ATOM 1495 N N . GLN A 1 196 ? 6.327 -8.688 -9.750 1.00 96.12 196 GLN A N 1
ATOM 1496 C CA . GLN A 1 196 ? 5.934 -8.925 -11.143 1.00 96.12 196 GLN A CA 1
ATOM 1497 C C . GLN A 1 196 ? 6.208 -7.709 -12.033 1.00 96.12 196 GLN A C 1
ATOM 1499 O O . GLN A 1 196 ? 6.790 -7.854 -13.106 1.00 96.12 196 GLN A O 1
ATOM 1504 N N . GLN A 1 197 ? 5.833 -6.507 -11.587 1.00 95.00 197 GLN A N 1
ATOM 1505 C CA . GLN A 1 197 ? 6.088 -5.266 -12.325 1.00 95.00 197 GLN A CA 1
ATOM 1506 C C . GLN A 1 197 ? 7.583 -5.034 -12.551 1.00 95.00 197 GLN A C 1
ATOM 1508 O O . GLN A 1 197 ? 7.993 -4.687 -13.658 1.00 95.00 197 GLN A O 1
ATOM 1513 N N . HIS A 1 198 ? 8.402 -5.272 -11.525 1.00 95.38 198 HIS A N 1
ATOM 1514 C CA . HIS A 1 198 ? 9.853 -5.185 -11.641 1.00 95.38 198 HIS A CA 1
ATOM 1515 C C . HIS A 1 198 ? 10.414 -6.217 -12.633 1.00 95.38 198 HIS A C 1
ATOM 1517 O O . HIS A 1 198 ? 11.266 -5.874 -13.452 1.00 95.38 198 HIS A O 1
ATOM 1523 N N . GLY A 1 199 ? 9.906 -7.455 -12.611 1.00 97.19 199 GLY A N 1
ATOM 1524 C CA . GLY A 1 199 ? 10.255 -8.487 -13.591 1.00 97.19 199 GLY A CA 1
ATOM 1525 C C . GLY A 1 199 ? 9.964 -8.049 -15.029 1.00 97.19 199 GLY A C 1
ATOM 1526 O O . GLY A 1 199 ? 10.864 -8.052 -15.865 1.00 97.19 199 GLY A O 1
ATOM 1527 N N . TYR A 1 200 ? 8.748 -7.560 -15.298 1.00 96.00 200 TYR A N 1
ATOM 1528 C CA . TYR A 1 200 ? 8.381 -7.046 -16.623 1.00 96.00 200 TYR A CA 1
ATOM 1529 C C . TYR A 1 200 ? 9.256 -5.871 -17.076 1.00 96.00 200 TYR A C 1
ATOM 1531 O O . TYR A 1 200 ? 9.621 -5.789 -18.249 1.00 96.00 200 TYR A O 1
ATOM 1539 N N . ALA A 1 201 ? 9.606 -4.961 -16.162 1.00 95.94 201 ALA A N 1
ATOM 1540 C CA . ALA A 1 201 ? 10.471 -3.828 -16.477 1.00 95.94 201 ALA A CA 1
ATOM 1541 C C . ALA A 1 201 ? 11.888 -4.276 -16.876 1.00 95.94 201 ALA A C 1
ATOM 1543 O O . ALA A 1 201 ? 12.449 -3.746 -17.838 1.00 95.94 201 ALA A O 1
ATOM 1544 N N . LEU A 1 202 ? 12.451 -5.272 -16.181 1.00 96.75 202 LEU A N 1
ATOM 1545 C CA . LEU A 1 202 ? 13.750 -5.854 -16.528 1.00 96.75 202 LEU A CA 1
ATOM 1546 C C . LEU A 1 202 ? 13.721 -6.550 -17.889 1.00 96.75 202 LEU A C 1
ATOM 1548 O O . LEU A 1 202 ? 14.617 -6.326 -18.704 1.00 96.75 202 LEU A O 1
ATOM 1552 N N . ASP A 1 203 ? 12.694 -7.355 -18.155 1.00 97.31 203 ASP A N 1
ATOM 1553 C CA . ASP A 1 203 ? 12.559 -8.065 -19.428 1.00 97.31 203 ASP A CA 1
ATOM 1554 C C . ASP A 1 203 ? 12.446 -7.089 -20.603 1.00 97.31 203 ASP A C 1
ATOM 1556 O O . ASP A 1 203 ? 13.145 -7.240 -21.610 1.00 97.31 203 ASP A O 1
ATOM 1560 N N . LEU A 1 204 ? 11.634 -6.037 -20.455 1.00 96.50 204 LEU A N 1
ATOM 1561 C CA . LEU A 1 204 ? 11.510 -4.987 -21.464 1.00 96.50 204 LEU A CA 1
ATOM 1562 C C . LEU A 1 204 ? 12.841 -4.251 -21.678 1.00 96.50 204 LEU A C 1
ATOM 1564 O O . LEU A 1 204 ? 13.250 -4.045 -22.822 1.00 96.50 204 LEU A O 1
ATOM 1568 N N . GLY A 1 205 ? 13.545 -3.900 -20.598 1.00 96.94 205 GLY A N 1
ATOM 1569 C CA . GLY A 1 205 ? 14.862 -3.265 -20.675 1.00 96.94 205 GLY A CA 1
ATOM 1570 C C . GLY A 1 205 ? 15.893 -4.136 -21.399 1.00 96.94 205 GLY A C 1
ATOM 1571 O O . GLY A 1 205 ? 16.620 -3.652 -22.268 1.00 96.94 205 GLY A O 1
ATOM 1572 N N . ASN A 1 206 ? 15.911 -5.441 -21.120 1.00 97.19 206 ASN A N 1
ATOM 1573 C CA . ASN A 1 206 ? 16.795 -6.400 -21.787 1.00 97.19 206 ASN A CA 1
ATOM 1574 C C . ASN A 1 206 ? 16.469 -6.555 -23.281 1.00 97.19 206 ASN A C 1
ATOM 1576 O O . ASN A 1 206 ? 17.386 -6.630 -24.108 1.00 97.19 206 ASN A O 1
ATOM 1580 N N . GLN A 1 207 ? 15.184 -6.571 -23.649 1.00 96.50 207 GLN A N 1
ATOM 1581 C CA . GLN A 1 207 ? 14.757 -6.600 -25.052 1.00 96.50 207 GLN A CA 1
ATOM 1582 C C . GLN A 1 207 ? 15.176 -5.331 -25.800 1.00 96.50 207 GLN A C 1
ATOM 1584 O O . GLN A 1 207 ? 15.711 -5.417 -26.909 1.00 96.50 207 GLN A O 1
ATOM 1589 N N . GLN A 1 208 ? 14.987 -4.158 -25.190 1.00 95.12 208 GLN A N 1
ATOM 1590 C CA . GLN A 1 208 ? 15.403 -2.876 -25.761 1.00 95.12 208 GLN A CA 1
ATOM 1591 C C . GLN A 1 208 ? 16.921 -2.811 -25.943 1.00 95.12 208 GLN A C 1
ATOM 1593 O O . GLN A 1 208 ? 17.396 -2.466 -27.024 1.00 95.12 208 GLN A O 1
ATOM 1598 N N . PHE A 1 209 ? 17.688 -3.213 -24.927 1.00 96.50 209 PHE A N 1
ATOM 1599 C CA . PHE A 1 209 ? 19.146 -3.252 -25.000 1.00 96.50 209 PHE A CA 1
ATOM 1600 C C . PHE A 1 209 ? 19.646 -4.195 -26.102 1.00 96.50 209 PHE A C 1
ATOM 1602 O O . PHE A 1 209 ? 20.530 -3.837 -26.883 1.00 96.50 209 PHE A O 1
ATOM 1609 N N . SER A 1 210 ? 19.051 -5.386 -26.207 1.00 96.94 210 SER A N 1
ATOM 1610 C CA . SER A 1 210 ? 19.394 -6.359 -27.250 1.00 96.94 210 SER A CA 1
ATOM 1611 C C . SER A 1 210 ? 19.077 -5.821 -28.645 1.00 96.94 210 SER A C 1
ATOM 1613 O O . SER A 1 210 ? 19.917 -5.904 -29.540 1.00 96.94 210 SER A O 1
ATOM 1615 N N . SER A 1 211 ? 17.910 -5.195 -28.811 1.00 96.06 211 SER A N 1
ATOM 1616 C CA . SER A 1 211 ? 17.501 -4.572 -30.075 1.00 96.06 211 SER A CA 1
ATOM 1617 C C . SER A 1 211 ? 18.446 -3.436 -30.472 1.00 96.06 211 SER A C 1
ATOM 1619 O O . SER A 1 211 ? 18.888 -3.373 -31.616 1.00 96.06 211 SER A O 1
ATOM 1621 N N . GLN A 1 212 ? 18.836 -2.583 -29.519 1.00 96.44 212 GLN A N 1
ATOM 1622 C CA . GLN A 1 212 ? 19.790 -1.502 -29.766 1.00 96.44 212 GLN A CA 1
ATOM 1623 C C . GLN A 1 212 ? 21.167 -2.035 -30.172 1.00 96.44 212 GLN A C 1
ATOM 1625 O O . GLN A 1 212 ? 21.808 -1.482 -31.063 1.00 96.44 212 GLN A O 1
ATOM 1630 N N . ARG A 1 213 ? 21.631 -3.125 -29.548 1.00 96.81 213 ARG A N 1
ATOM 1631 C CA . ARG A 1 213 ? 22.890 -3.772 -29.936 1.00 96.81 213 ARG A CA 1
ATOM 1632 C C . ARG A 1 213 ? 22.859 -4.288 -31.369 1.00 96.81 213 ARG A C 1
ATOM 1634 O O . ARG A 1 213 ? 23.852 -4.108 -32.069 1.00 96.81 213 ARG A O 1
ATOM 1641 N N . VAL A 1 214 ? 21.762 -4.922 -31.782 1.00 97.38 214 VAL A N 1
ATOM 1642 C CA . VAL A 1 214 ? 21.594 -5.410 -33.160 1.00 97.38 214 VAL A CA 1
ATOM 1643 C C . VAL A 1 214 ? 21.590 -4.236 -34.135 1.00 97.38 214 VAL A C 1
ATOM 1645 O O . VAL A 1 214 ? 22.398 -4.226 -35.054 1.00 97.38 214 VAL A O 1
ATOM 1648 N N . LEU A 1 215 ? 20.798 -3.192 -33.868 1.00 96.56 215 LEU A N 1
ATOM 1649 C CA . LEU A 1 215 ? 20.766 -1.986 -34.705 1.00 96.56 215 LEU A CA 1
ATOM 1650 C C . LEU A 1 215 ? 22.149 -1.340 -34.856 1.00 96.56 215 LEU A C 1
ATOM 1652 O O . LEU A 1 215 ? 22.548 -0.992 -35.964 1.00 96.56 215 LEU A O 1
ATOM 1656 N N . ASN A 1 216 ? 22.905 -1.210 -33.763 1.00 96.00 216 ASN A N 1
ATOM 1657 C CA . ASN A 1 216 ? 24.258 -0.655 -33.810 1.00 96.00 216 ASN A CA 1
ATOM 1658 C C . ASN A 1 216 ? 25.216 -1.548 -34.622 1.00 96.00 216 ASN A C 1
ATOM 1660 O O . ASN A 1 216 ? 26.079 -1.034 -35.333 1.00 96.00 216 ASN A O 1
ATOM 1664 N N . ALA A 1 217 ? 25.080 -2.875 -34.522 1.00 96.31 217 ALA A N 1
ATOM 1665 C CA . ALA A 1 217 ? 25.882 -3.815 -35.302 1.00 96.31 217 ALA A CA 1
ATOM 1666 C C . ALA A 1 217 ? 25.552 -3.733 -36.801 1.00 96.31 217 ALA A C 1
ATOM 1668 O O . ALA A 1 217 ? 26.471 -3.678 -37.618 1.00 96.31 217 ALA A O 1
ATOM 1669 N N . ASP A 1 218 ? 24.270 -3.642 -37.155 1.00 96.69 218 ASP A N 1
ATOM 1670 C CA . ASP A 1 218 ? 23.814 -3.488 -38.540 1.00 96.69 218 ASP A CA 1
ATOM 1671 C C . ASP A 1 218 ? 24.289 -2.159 -39.140 1.00 96.69 218 ASP A C 1
ATOM 1673 O O . ASP A 1 218 ? 24.773 -2.119 -40.271 1.00 96.69 218 ASP A O 1
ATOM 1677 N N . GLN A 1 219 ? 24.228 -1.070 -38.367 1.00 95.56 219 GLN A N 1
ATOM 1678 C CA . GLN A 1 219 ? 24.763 0.232 -38.774 1.00 95.56 219 GLN A CA 1
ATOM 1679 C C . GLN A 1 219 ? 26.274 0.176 -39.026 1.00 95.56 219 GLN A C 1
ATOM 1681 O O . GLN A 1 219 ? 26.748 0.699 -40.036 1.00 95.56 219 GLN A O 1
ATOM 1686 N N . ALA A 1 220 ? 27.032 -0.480 -38.143 1.00 95.12 220 ALA A N 1
ATOM 1687 C CA . ALA A 1 220 ? 28.469 -0.659 -38.324 1.00 95.12 220 ALA A CA 1
ATOM 1688 C C . ALA A 1 220 ? 28.790 -1.515 -39.563 1.00 95.12 220 ALA A C 1
ATOM 1690 O O . ALA A 1 220 ? 29.690 -1.175 -40.332 1.00 95.12 220 ALA A O 1
ATOM 1691 N N . ALA A 1 221 ? 28.034 -2.592 -39.796 1.00 96.12 221 ALA A N 1
ATOM 1692 C CA . ALA A 1 221 ? 28.186 -3.437 -40.977 1.00 96.12 221 ALA A CA 1
ATOM 1693 C C . ALA A 1 221 ? 27.875 -2.673 -42.276 1.00 96.12 221 ALA A C 1
ATOM 1695 O O . ALA A 1 221 ? 28.639 -2.757 -43.238 1.00 96.12 221 ALA A O 1
ATOM 1696 N N . ALA A 1 222 ? 26.801 -1.877 -42.291 1.00 94.88 222 ALA A N 1
ATOM 1697 C CA . ALA A 1 222 ? 26.441 -1.039 -43.430 1.00 94.88 222 ALA A CA 1
ATOM 1698 C C . ALA A 1 222 ? 27.520 0.016 -43.733 1.00 94.88 222 ALA A C 1
ATOM 1700 O O . ALA A 1 222 ? 27.872 0.215 -44.896 1.00 94.88 222 ALA A O 1
ATOM 1701 N N . ALA A 1 223 ? 28.088 0.649 -42.701 1.00 94.38 223 ALA A N 1
ATOM 1702 C CA . ALA A 1 223 ? 29.184 1.602 -42.863 1.00 94.38 223 ALA A CA 1
ATOM 1703 C C . ALA A 1 223 ? 30.422 0.945 -43.499 1.00 94.38 223 ALA A C 1
ATOM 1705 O O . ALA A 1 223 ? 30.956 1.468 -44.474 1.00 94.38 223 ALA A O 1
ATOM 1706 N N . LEU A 1 224 ? 30.825 -0.238 -43.020 1.00 96.25 224 LEU A N 1
ATOM 1707 C CA . LEU A 1 224 ? 31.934 -1.003 -43.606 1.00 96.25 224 LEU A CA 1
ATOM 1708 C C . LEU A 1 224 ? 31.667 -1.404 -45.062 1.00 96.25 224 LEU A C 1
ATOM 1710 O O . LEU A 1 224 ? 32.577 -1.400 -45.890 1.00 96.25 224 LEU A O 1
ATOM 1714 N N . GLN A 1 225 ? 30.425 -1.759 -45.392 1.00 95.69 225 GLN A N 1
ATOM 1715 C CA . GLN A 1 225 ? 30.053 -2.098 -46.761 1.00 95.69 225 GLN A CA 1
ATOM 1716 C C . GLN A 1 225 ? 30.174 -0.889 -47.697 1.00 95.69 225 GLN A C 1
ATOM 1718 O O . GLN A 1 225 ? 30.699 -1.037 -48.802 1.00 95.69 225 GLN A O 1
ATOM 1723 N N . LEU A 1 226 ? 29.722 0.291 -47.263 1.00 93.56 226 LEU A N 1
ATOM 1724 C CA . LEU A 1 226 ? 29.861 1.530 -48.032 1.00 93.56 226 LEU A CA 1
ATOM 1725 C C . LEU A 1 226 ? 31.332 1.904 -48.241 1.00 93.56 226 LEU A C 1
ATOM 1727 O O . LEU A 1 226 ? 31.713 2.243 -49.360 1.00 93.56 226 LEU A O 1
ATOM 1731 N N . ASP A 1 227 ? 32.166 1.765 -47.210 1.00 94.12 227 ASP A N 1
ATOM 1732 C CA . ASP A 1 227 ? 33.610 2.009 -47.307 1.00 94.12 227 ASP A CA 1
ATOM 1733 C C . ASP A 1 227 ? 34.273 1.065 -48.322 1.00 94.12 227 ASP A C 1
ATOM 1735 O O . ASP A 1 227 ? 35.005 1.503 -49.212 1.00 94.12 227 ASP A O 1
ATOM 1739 N N . ASN A 1 228 ? 33.943 -0.230 -48.271 1.00 93.19 228 ASN A N 1
ATOM 1740 C CA . ASN A 1 228 ? 34.441 -1.218 -49.232 1.00 93.19 228 ASN A CA 1
ATOM 1741 C C . ASN A 1 228 ? 33.981 -0.925 -50.668 1.00 93.19 228 ASN A C 1
ATOM 1743 O O . ASN A 1 228 ? 34.753 -1.098 -51.617 1.00 93.19 228 ASN A O 1
ATOM 1747 N N . GLN A 1 229 ? 32.737 -0.472 -50.852 1.00 92.44 229 GLN A N 1
ATOM 1748 C CA . GLN A 1 229 ? 32.234 -0.046 -52.160 1.00 92.44 229 GLN A CA 1
ATOM 1749 C C . GLN A 1 229 ? 32.986 1.187 -52.670 1.00 92.44 229 GLN A C 1
ATOM 1751 O O . GLN A 1 229 ? 33.393 1.207 -53.833 1.00 92.44 229 GLN A O 1
ATOM 1756 N N . GLY A 1 230 ? 33.227 2.173 -51.802 1.00 91.00 230 GLY A N 1
ATOM 1757 C CA . GLY A 1 230 ? 34.021 3.360 -52.114 1.00 91.00 230 GLY A CA 1
ATOM 1758 C C . GLY A 1 230 ? 35.445 3.003 -52.540 1.00 91.00 230 GLY A C 1
ATOM 1759 O O . GLY A 1 230 ? 35.900 3.434 -53.600 1.00 91.00 230 GLY A O 1
ATOM 1760 N N . TYR A 1 231 ? 36.113 2.134 -51.778 1.00 90.75 231 TYR A N 1
ATOM 1761 C CA . TYR A 1 231 ? 37.451 1.641 -52.103 1.00 90.75 231 TYR A CA 1
ATOM 1762 C C . TYR A 1 231 ? 37.488 0.897 -53.446 1.00 90.75 231 TYR A C 1
ATOM 1764 O O . TYR A 1 231 ? 38.343 1.163 -54.293 1.00 90.75 231 TYR A O 1
ATOM 1772 N N . THR A 1 232 ? 36.520 0.009 -53.688 1.00 91.88 232 THR A N 1
ATOM 1773 C CA . THR A 1 232 ? 36.413 -0.739 -54.953 1.00 91.88 232 THR A CA 1
ATOM 1774 C C . THR A 1 232 ? 36.193 0.199 -56.140 1.00 91.88 232 THR A C 1
ATOM 1776 O O . THR A 1 232 ? 36.814 0.031 -57.191 1.00 91.88 232 THR A O 1
ATOM 1779 N N . HIS A 1 233 ? 35.347 1.220 -55.980 1.00 90.62 233 HIS A N 1
ATOM 1780 C CA . HIS A 1 233 ? 35.118 2.223 -57.015 1.00 90.62 233 HIS A CA 1
ATOM 1781 C C . HIS A 1 233 ? 36.386 3.035 -57.311 1.00 90.62 233 HIS A C 1
ATOM 1783 O O . HIS A 1 233 ? 36.726 3.241 -58.475 1.00 90.62 233 HIS A O 1
ATOM 1789 N N . GLN A 1 234 ? 37.126 3.438 -56.275 1.00 90.31 234 GLN A N 1
ATOM 1790 C CA . GLN A 1 234 ? 38.386 4.164 -56.427 1.00 90.31 234 GLN A CA 1
ATOM 1791 C C . GLN A 1 234 ? 39.450 3.331 -57.155 1.00 90.31 234 GLN A C 1
ATOM 1793 O O . GLN A 1 234 ? 40.132 3.858 -58.034 1.00 90.31 234 GLN A O 1
ATOM 1798 N N . LEU A 1 235 ? 39.562 2.033 -56.849 1.00 90.56 235 LEU A N 1
ATOM 1799 C CA . LEU A 1 235 ? 40.427 1.114 -57.596 1.00 90.56 235 LEU A CA 1
ATOM 1800 C C . LEU A 1 235 ? 40.005 0.999 -59.066 1.00 90.56 235 LEU A C 1
ATOM 1802 O O . LEU A 1 235 ? 40.859 1.041 -59.948 1.00 90.56 235 LEU A O 1
ATOM 1806 N N . GLY A 1 236 ? 38.699 0.910 -59.338 1.00 90.88 236 GLY A N 1
ATOM 1807 C CA . GLY A 1 236 ? 38.171 0.901 -60.703 1.00 90.88 236 GLY A CA 1
ATOM 1808 C C . GLY A 1 236 ? 38.522 2.173 -61.481 1.00 90.88 236 GLY A C 1
ATOM 1809 O O . GLY A 1 236 ? 38.982 2.093 -62.618 1.00 90.88 236 GLY A O 1
ATOM 1810 N N . LEU A 1 237 ? 38.380 3.350 -60.863 1.00 91.31 237 LEU A N 1
ATOM 1811 C CA . LEU A 1 237 ? 38.789 4.624 -61.464 1.00 91.31 237 LEU A CA 1
ATOM 1812 C C . LEU A 1 237 ? 40.303 4.696 -61.697 1.00 91.31 237 LEU A C 1
ATOM 1814 O O . LEU A 1 237 ? 40.737 5.197 -62.732 1.00 91.31 237 LEU A O 1
ATOM 1818 N N . ALA A 1 238 ? 41.110 4.186 -60.763 1.00 90.31 238 ALA A N 1
ATOM 1819 C CA . ALA A 1 238 ? 42.559 4.125 -60.923 1.00 90.31 238 ALA A CA 1
ATOM 1820 C C . ALA A 1 238 ? 42.967 3.224 -62.103 1.00 90.31 238 ALA A C 1
ATOM 1822 O O . ALA A 1 238 ? 43.834 3.612 -62.884 1.00 90.31 238 ALA A O 1
ATOM 1823 N N . ASP A 1 239 ? 42.316 2.070 -62.283 1.00 92.19 239 ASP A N 1
ATOM 1824 C CA . ASP A 1 239 ? 42.534 1.191 -63.440 1.00 92.19 239 ASP A CA 1
ATOM 1825 C C . ASP A 1 239 ? 42.169 1.883 -64.764 1.00 92.19 239 ASP A C 1
ATOM 1827 O O . ASP A 1 239 ? 42.955 1.869 -65.712 1.00 92.19 239 ASP A O 1
ATOM 1831 N N . VAL A 1 240 ? 41.018 2.566 -64.819 1.00 91.50 240 VAL A N 1
ATOM 1832 C CA . VAL A 1 240 ? 40.606 3.349 -65.999 1.00 91.50 240 VAL A CA 1
ATOM 1833 C C . VAL A 1 240 ? 41.610 4.463 -66.306 1.00 91.50 240 VAL A C 1
ATOM 1835 O O . VAL A 1 240 ? 42.022 4.612 -67.456 1.00 91.50 240 VAL A O 1
ATOM 1838 N N . ASN A 1 241 ? 42.054 5.209 -65.292 1.00 90.38 241 ASN A N 1
ATOM 1839 C CA . ASN A 1 241 ? 43.053 6.264 -65.460 1.00 90.38 241 ASN A CA 1
ATOM 1840 C C . ASN A 1 241 ? 44.392 5.708 -65.957 1.00 90.38 241 ASN A C 1
ATOM 1842 O O . ASN A 1 241 ? 44.999 6.297 -66.851 1.00 90.38 241 ASN A O 1
ATOM 1846 N N . ASN A 1 242 ? 44.837 4.565 -65.429 1.00 91.50 242 ASN A N 1
ATOM 1847 C CA . ASN A 1 242 ? 46.055 3.901 -65.891 1.00 91.50 242 ASN A CA 1
ATOM 1848 C C . ASN A 1 242 ? 45.933 3.449 -67.351 1.00 91.50 242 ASN A C 1
ATOM 1850 O O . ASN A 1 242 ? 46.851 3.685 -68.134 1.00 91.50 242 ASN A O 1
ATOM 1854 N N . LYS A 1 243 ? 44.796 2.863 -67.751 1.00 91.06 243 LYS A N 1
ATOM 1855 C CA . LYS A 1 243 ? 44.531 2.489 -69.153 1.00 91.06 243 LYS A CA 1
ATOM 1856 C C . LYS A 1 243 ? 44.548 3.700 -70.079 1.00 91.06 243 LYS A C 1
ATOM 1858 O O . LYS A 1 243 ? 45.181 3.652 -71.128 1.00 91.06 243 LYS A O 1
ATOM 1863 N N . TYR A 1 244 ? 43.908 4.794 -69.677 1.00 88.69 244 TYR A N 1
ATOM 1864 C CA . TYR A 1 244 ? 43.910 6.031 -70.453 1.00 88.69 244 TYR A CA 1
ATOM 1865 C C . TYR A 1 244 ? 45.317 6.636 -70.573 1.00 88.69 244 TYR A C 1
ATOM 1867 O O . TYR A 1 244 ? 45.726 7.056 -71.654 1.00 88.69 244 TYR A O 1
ATOM 1875 N N . ALA A 1 245 ? 46.098 6.632 -69.489 1.00 87.44 245 ALA A N 1
ATOM 1876 C CA . ALA A 1 245 ? 47.485 7.091 -69.502 1.00 87.44 245 ALA A CA 1
ATOM 1877 C C . ALA A 1 245 ? 48.380 6.228 -70.408 1.00 87.44 245 ALA A C 1
ATOM 1879 O O . ALA A 1 245 ? 49.232 6.772 -71.114 1.00 87.44 245 ALA A O 1
ATOM 1880 N N . LEU A 1 246 ? 48.172 4.905 -70.418 1.00 88.56 246 LEU A N 1
ATOM 1881 C CA . LEU A 1 246 ? 48.850 3.979 -71.328 1.00 88.56 246 LEU A CA 1
ATOM 1882 C C . LEU A 1 246 ? 48.485 4.265 -72.785 1.00 88.56 246 LEU A C 1
ATOM 1884 O O . LEU A 1 246 ? 49.391 4.434 -73.594 1.00 88.56 246 LEU A O 1
ATOM 1888 N N . GLN A 1 247 ? 47.196 4.424 -73.097 1.00 89.88 247 GLN A N 1
ATOM 1889 C CA . GLN A 1 247 ? 46.740 4.764 -74.446 1.00 89.88 247 GLN A CA 1
ATOM 1890 C C . GLN A 1 247 ? 47.359 6.083 -74.934 1.00 89.88 247 GLN A C 1
ATOM 1892 O O . GLN A 1 247 ? 47.907 6.145 -76.030 1.00 89.88 247 GLN A O 1
ATOM 1897 N N . GLN A 1 248 ? 47.365 7.130 -74.102 1.00 84.31 248 GLN A N 1
ATOM 1898 C CA . GLN A 1 248 ? 48.055 8.376 -74.450 1.00 84.31 248 GLN A CA 1
ATOM 1899 C C . GLN A 1 248 ? 49.574 8.200 -74.600 1.00 84.31 248 GLN A C 1
ATOM 1901 O O . GLN A 1 248 ? 50.227 8.939 -75.340 1.00 84.31 248 GLN A O 1
ATOM 1906 N N . GLY A 1 249 ? 50.176 7.274 -73.853 1.00 86.25 249 GLY A N 1
ATOM 1907 C CA . GLY A 1 249 ? 51.573 6.884 -74.025 1.00 86.25 249 GLY A CA 1
ATOM 1908 C C . GLY A 1 249 ? 51.826 6.257 -75.397 1.00 86.25 249 GLY A C 1
ATOM 1909 O O . GLY A 1 249 ? 52.753 6.676 -76.087 1.00 86.25 249 GLY A O 1
ATOM 1910 N N . GLU A 1 250 ? 50.978 5.315 -75.810 1.00 87.44 250 GLU A N 1
ATOM 1911 C CA . GLU A 1 250 ? 51.032 4.653 -77.120 1.00 87.44 250 GLU A CA 1
ATOM 1912 C C . GLU A 1 250 ? 50.803 5.640 -78.271 1.00 87.44 250 GLU A C 1
ATOM 1914 O O . GLU A 1 250 ? 51.569 5.652 -79.233 1.00 87.44 250 GLU A O 1
ATOM 1919 N N . GLU A 1 251 ? 49.815 6.531 -78.155 1.00 87.38 251 GLU A N 1
ATOM 1920 C CA . GLU A 1 251 ? 49.556 7.582 -79.148 1.00 87.38 251 GLU A CA 1
ATOM 1921 C C . GLU A 1 251 ? 50.767 8.511 -79.314 1.00 87.38 251 GLU A C 1
ATOM 1923 O O . GLU A 1 251 ? 51.194 8.784 -80.439 1.00 87.38 251 GLU A O 1
ATOM 1928 N N . ARG A 1 252 ? 51.385 8.940 -78.203 1.00 86.25 252 ARG A N 1
ATOM 1929 C CA . ARG A 1 252 ? 52.623 9.738 -78.242 1.00 86.25 252 ARG A CA 1
ATOM 1930 C C . ARG A 1 252 ? 53.785 8.970 -78.864 1.00 86.25 252 ARG A C 1
ATOM 1932 O O . ARG A 1 252 ? 54.549 9.553 -79.629 1.00 86.25 252 ARG A O 1
ATOM 1939 N N . PHE A 1 253 ? 53.914 7.678 -78.569 1.00 89.38 253 PHE A N 1
ATOM 1940 C CA . PHE A 1 253 ? 54.940 6.829 -79.170 1.00 89.38 253 PHE A CA 1
ATOM 1941 C C . PHE A 1 253 ? 54.761 6.714 -80.691 1.00 89.38 253 PHE A C 1
ATOM 1943 O O . PHE A 1 253 ? 55.715 6.928 -81.439 1.00 89.38 253 PHE A O 1
ATOM 1950 N N . HIS A 1 254 ? 53.539 6.463 -81.168 1.00 86.69 254 HIS A N 1
ATOM 1951 C CA . HIS A 1 254 ? 53.237 6.424 -82.600 1.00 86.69 254 HIS A CA 1
ATOM 1952 C C . HIS A 1 254 ? 53.461 7.776 -83.285 1.00 86.69 254 HIS A C 1
ATOM 1954 O O . HIS A 1 254 ? 53.996 7.817 -84.394 1.00 86.69 254 HIS A O 1
ATOM 1960 N N . GLN A 1 255 ? 53.113 8.886 -82.629 1.00 85.19 255 GLN A N 1
ATOM 1961 C CA . GLN A 1 255 ? 53.383 10.225 -83.151 1.00 85.19 255 GLN A CA 1
ATOM 1962 C C . GLN A 1 255 ? 54.889 10.494 -83.272 1.00 85.19 255 GLN A C 1
ATOM 1964 O O . GLN A 1 255 ? 55.331 11.021 -84.294 1.00 85.19 255 GLN A O 1
ATOM 1969 N N . GLN A 1 256 ? 55.685 10.093 -82.276 1.00 85.88 256 GLN A N 1
ATOM 1970 C CA . GLN A 1 256 ? 57.143 10.205 -82.336 1.00 85.88 256 GLN A CA 1
ATOM 1971 C C . GLN A 1 256 ? 57.720 9.352 -83.470 1.00 85.88 256 GLN A C 1
ATOM 1973 O O . GLN A 1 256 ? 58.520 9.842 -84.257 1.00 85.88 256 GLN A O 1
ATOM 1978 N N . GLN A 1 257 ? 57.261 8.109 -83.621 1.00 86.06 257 GLN A N 1
ATOM 1979 C CA . GLN A 1 257 ? 57.696 7.235 -84.711 1.00 86.06 257 GLN A CA 1
ATOM 1980 C C . GLN A 1 257 ? 57.345 7.813 -86.094 1.00 86.06 257 GLN A C 1
ATOM 1982 O O . GLN A 1 257 ? 58.139 7.718 -87.034 1.00 86.06 257 GLN A O 1
ATOM 1987 N N . ALA A 1 258 ? 56.170 8.435 -86.230 1.00 84.62 258 ALA A N 1
ATOM 1988 C CA . ALA A 1 258 ? 55.768 9.123 -87.452 1.00 84.62 258 ALA A CA 1
ATOM 1989 C C . ALA A 1 258 ? 56.668 10.336 -87.743 1.00 84.62 258 ALA A C 1
ATOM 1991 O O . ALA A 1 258 ? 57.091 10.515 -88.887 1.00 84.62 258 ALA A O 1
ATOM 1992 N N . LEU A 1 259 ? 57.013 11.124 -86.718 1.00 84.44 259 LEU A N 1
ATOM 1993 C CA . LEU A 1 259 ? 57.967 12.233 -86.829 1.00 84.44 259 LEU A CA 1
ATOM 1994 C C . LEU A 1 259 ? 59.360 11.743 -87.239 1.00 84.44 259 LEU A C 1
ATOM 1996 O O . LEU A 1 259 ? 59.949 12.302 -88.162 1.00 84.44 259 LEU A O 1
ATOM 2000 N N . ASP A 1 260 ? 59.864 10.677 -86.621 1.00 87.25 260 ASP A N 1
ATOM 2001 C CA . ASP A 1 260 ? 61.164 10.089 -86.962 1.00 87.25 260 ASP A CA 1
ATOM 2002 C C . ASP A 1 260 ? 61.172 9.586 -88.415 1.00 87.25 260 ASP A C 1
ATOM 2004 O O . ASP A 1 260 ? 62.117 9.822 -89.170 1.00 87.25 260 ASP A O 1
ATOM 2008 N N . THR A 1 261 ? 60.078 8.956 -88.853 1.00 87.38 261 THR A N 1
ATOM 2009 C CA . THR A 1 261 ? 59.903 8.516 -90.247 1.00 87.38 261 THR A CA 1
ATOM 2010 C C . THR A 1 261 ? 59.880 9.706 -91.210 1.00 87.38 261 THR A C 1
ATOM 2012 O O . THR A 1 261 ? 60.508 9.664 -92.271 1.00 87.38 261 THR A O 1
ATOM 2015 N N . GLN A 1 262 ? 59.190 10.792 -90.848 1.00 86.06 262 GLN A N 1
ATOM 2016 C CA . GLN A 1 262 ? 59.164 12.023 -91.636 1.00 86.06 262 GLN A CA 1
ATOM 2017 C C . GLN A 1 262 ? 60.564 12.636 -91.750 1.00 86.06 262 GLN A C 1
ATOM 2019 O O . GLN A 1 262 ? 60.970 13.013 -92.848 1.00 86.06 262 GLN A O 1
ATOM 2024 N N . GLN A 1 263 ? 61.325 12.685 -90.654 1.00 84.56 263 GLN A N 1
ATOM 2025 C CA . GLN A 1 263 ? 62.709 13.158 -90.668 1.00 84.56 263 GLN A CA 1
ATOM 2026 C C . GLN A 1 263 ? 63.580 12.309 -91.594 1.00 84.56 263 GLN A C 1
ATOM 2028 O O . GLN A 1 263 ? 64.292 12.865 -92.422 1.00 84.56 263 GLN A O 1
ATOM 2033 N N . GLN A 1 264 ? 63.470 10.978 -91.534 1.00 85.56 264 GLN A N 1
ATOM 2034 C CA . GLN A 1 264 ? 64.200 10.089 -92.442 1.00 85.56 264 GLN A CA 1
ATOM 2035 C C . GLN A 1 264 ? 63.843 10.318 -93.916 1.00 85.56 264 GLN A C 1
ATOM 2037 O O . GLN A 1 264 ? 64.720 10.237 -94.778 1.00 85.56 264 GLN A O 1
ATOM 2042 N N . ASN A 1 265 ? 62.570 10.585 -94.224 1.00 85.25 265 ASN A N 1
ATOM 2043 C CA . ASN A 1 265 ? 62.146 10.918 -95.584 1.00 85.25 265 ASN A CA 1
ATOM 2044 C C . ASN A 1 265 ? 62.751 12.255 -96.036 1.00 85.25 265 ASN A C 1
ATOM 2046 O O . ASN A 1 265 ? 63.331 12.309 -97.117 1.00 85.25 265 ASN A O 1
ATOM 2050 N N . ILE A 1 266 ? 62.713 13.290 -95.188 1.00 84.75 266 ILE A N 1
ATOM 2051 C CA . ILE A 1 266 ? 63.351 14.589 -95.462 1.00 84.75 266 ILE A CA 1
ATOM 2052 C C . ILE A 1 266 ? 64.858 14.413 -95.687 1.00 84.75 266 ILE A C 1
ATOM 2054 O O . ILE A 1 266 ? 65.416 14.969 -96.632 1.00 84.75 266 ILE A O 1
ATOM 2058 N N . THR A 1 267 ? 65.537 13.617 -94.856 1.00 86.00 267 THR A N 1
ATOM 2059 C CA . THR A 1 267 ? 66.965 13.321 -95.032 1.00 86.00 267 THR A CA 1
ATOM 2060 C C . THR A 1 267 ? 67.232 12.674 -96.391 1.00 86.00 267 THR A C 1
ATOM 2062 O O . THR A 1 267 ? 68.127 13.127 -97.106 1.00 86.00 267 THR A O 1
ATOM 2065 N N . ARG A 1 268 ? 66.422 11.685 -96.793 1.00 83.88 268 ARG A N 1
ATOM 2066 C CA . ARG A 1 268 ? 66.522 11.050 -98.117 1.00 83.88 268 ARG A CA 1
ATOM 2067 C C . ARG A 1 268 ? 66.286 12.037 -99.265 1.00 83.88 268 ARG A C 1
ATOM 2069 O O . ARG A 1 268 ? 67.032 12.012 -100.240 1.00 83.88 268 ARG A O 1
ATOM 2076 N N . GLU A 1 269 ? 65.306 12.931 -99.156 1.00 82.94 269 GLU A N 1
ATOM 2077 C CA . GLU A 1 269 ? 65.041 13.968 -100.168 1.00 82.94 269 GLU A CA 1
ATOM 2078 C C . GLU A 1 269 ? 66.207 14.958 -100.309 1.00 82.94 269 GLU A C 1
ATOM 2080 O O . GLU A 1 269 ? 66.589 15.325 -101.426 1.00 82.94 269 GLU A O 1
ATOM 2085 N N . ILE A 1 270 ? 66.821 15.363 -99.192 1.00 83.44 270 ILE A N 1
ATOM 2086 C CA . ILE A 1 270 ? 68.017 16.217 -99.198 1.00 83.44 270 ILE A CA 1
ATOM 2087 C C . ILE A 1 270 ? 69.179 15.504 -99.896 1.00 83.44 270 ILE A C 1
ATOM 2089 O O . ILE A 1 270 ? 69.860 16.110 -100.727 1.00 83.44 270 ILE A O 1
ATOM 2093 N N . GLU A 1 271 ? 69.421 14.229 -99.585 1.00 82.94 271 GLU A N 1
ATOM 2094 C CA . GLU A 1 271 ? 70.467 13.433 -100.239 1.00 82.94 271 GLU A CA 1
ATOM 2095 C C . GLU A 1 271 ? 70.222 13.297 -101.744 1.00 82.94 271 GLU A C 1
ATOM 2097 O O . GLU A 1 271 ? 71.138 13.517 -102.541 1.00 82.94 271 GLU A O 1
ATOM 2102 N N . GLN A 1 272 ? 68.981 13.033 -102.152 1.00 82.62 272 GLN A N 1
ATOM 2103 C CA . GLN A 1 272 ? 68.610 12.946 -103.561 1.00 82.62 272 GLN A CA 1
ATOM 2104 C C . GLN A 1 272 ? 68.779 14.289 -104.288 1.00 82.62 272 GLN A C 1
ATOM 2106 O O . GLN A 1 272 ? 69.286 14.336 -105.409 1.00 82.62 272 GLN A O 1
ATOM 2111 N N . THR A 1 273 ? 68.443 15.402 -103.633 1.00 81.38 273 THR A N 1
ATOM 2112 C CA . THR A 1 273 ? 68.648 16.754 -104.176 1.00 81.38 273 THR A CA 1
ATOM 2113 C C . THR A 1 273 ? 70.134 17.084 -104.347 1.00 81.38 273 THR A C 1
ATOM 2115 O O . THR A 1 273 ? 70.522 17.682 -105.357 1.00 81.38 273 THR A O 1
ATOM 2118 N N . LYS A 1 274 ? 70.988 16.664 -103.402 1.00 82.50 274 LYS A N 1
ATOM 2119 C CA . LYS A 1 274 ? 72.451 16.798 -103.517 1.00 82.50 274 LYS A CA 1
ATOM 2120 C C . LYS A 1 274 ? 72.997 15.991 -104.694 1.00 82.50 274 LYS A C 1
ATOM 2122 O O . LYS A 1 274 ? 73.794 16.521 -105.463 1.00 82.50 274 LYS A O 1
ATOM 2127 N N . LEU A 1 275 ? 72.540 14.748 -104.860 1.00 79.19 275 LEU A N 1
ATOM 2128 C CA . LEU A 1 275 ? 72.896 13.889 -105.995 1.00 79.19 275 LEU A CA 1
ATOM 2129 C C . LEU A 1 275 ? 72.496 14.519 -107.337 1.00 79.19 275 LEU A C 1
ATOM 2131 O O . LEU A 1 275 ? 73.326 14.608 -108.240 1.00 79.19 275 LEU A O 1
ATOM 2135 N N . ASN A 1 276 ? 71.267 15.028 -107.449 1.00 79.25 276 ASN A N 1
ATOM 2136 C CA . ASN A 1 276 ? 70.791 15.694 -108.666 1.00 79.25 276 ASN A CA 1
ATOM 2137 C C . ASN A 1 276 ? 71.594 16.968 -108.978 1.00 79.25 276 ASN A C 1
ATOM 2139 O O . ASN A 1 276 ? 71.981 17.191 -110.124 1.00 79.25 276 ASN A O 1
ATOM 2143 N N . SER A 1 277 ? 71.896 17.782 -107.961 1.00 77.94 277 SER A N 1
ATOM 2144 C CA . SER A 1 277 ? 72.727 18.986 -108.116 1.00 77.94 277 SER A CA 1
ATOM 2145 C C . SER A 1 277 ? 74.154 18.656 -108.574 1.00 77.94 277 SER A C 1
ATOM 2147 O O . SER A 1 277 ? 74.703 19.354 -109.425 1.00 77.94 277 SER A O 1
ATOM 2149 N N . ALA A 1 278 ? 74.754 17.583 -108.045 1.00 78.44 278 ALA A N 1
ATOM 2150 C CA . ALA A 1 278 ? 76.078 17.123 -108.464 1.00 78.44 278 ALA A CA 1
ATOM 2151 C C . ALA A 1 278 ? 76.079 16.671 -109.934 1.00 78.44 278 ALA A C 1
ATOM 2153 O O . ALA A 1 278 ? 76.940 17.092 -110.705 1.00 78.44 278 ALA A O 1
ATOM 2154 N N . TRP A 1 279 ? 75.066 15.900 -110.343 1.00 80.50 279 TRP A N 1
ATOM 2155 C CA . TRP A 1 279 ? 74.903 15.462 -111.732 1.00 80.50 279 TRP A CA 1
ATOM 2156 C C . TRP A 1 279 ? 74.751 16.639 -112.711 1.00 80.50 279 TRP A C 1
ATOM 2158 O O . TRP A 1 279 ? 75.362 16.639 -113.781 1.00 80.50 279 TRP A O 1
ATOM 2168 N N . GLN A 1 280 ? 73.991 17.673 -112.334 1.00 79.12 280 GLN A N 1
ATOM 2169 C CA . GLN A 1 280 ? 73.830 18.882 -113.147 1.00 79.12 280 GLN A CA 1
ATOM 2170 C C . GLN A 1 280 ? 75.146 19.670 -113.271 1.00 79.12 280 GLN A C 1
ATOM 2172 O O . GLN A 1 280 ? 75.500 20.118 -114.358 1.00 79.12 280 GLN A O 1
ATOM 2177 N N . SER A 1 281 ? 75.912 19.788 -112.181 1.00 79.88 281 SER A N 1
ATOM 2178 C CA . SER A 1 281 ? 77.218 20.458 -112.206 1.00 79.88 281 SER A CA 1
ATOM 2179 C C . SER A 1 281 ? 78.219 19.761 -113.138 1.00 79.88 281 SER A C 1
ATOM 2181 O O . SER A 1 281 ? 78.981 20.437 -113.833 1.00 79.88 281 SER A O 1
ATOM 2183 N N . ASP A 1 282 ? 78.202 18.428 -113.195 1.00 80.19 282 ASP A N 1
ATOM 2184 C CA . ASP A 1 282 ? 79.055 17.664 -114.109 1.00 80.19 282 ASP A CA 1
ATOM 2185 C C . ASP A 1 282 ? 78.638 17.841 -115.580 1.00 80.19 282 ASP A C 1
ATOM 2187 O O . ASP A 1 282 ? 79.502 17.961 -116.454 1.00 80.19 282 ASP A O 1
ATOM 2191 N N . GLN A 1 283 ? 77.333 17.936 -115.868 1.00 78.38 283 GLN A N 1
ATOM 2192 C CA . GLN A 1 283 ? 76.830 18.295 -117.203 1.00 78.38 283 GLN A CA 1
ATOM 2193 C C . GLN A 1 283 ? 77.319 19.681 -117.646 1.00 78.38 283 GLN A C 1
ATOM 2195 O O . GLN A 1 283 ? 77.813 19.828 -118.769 1.00 78.38 283 GLN A O 1
ATOM 2200 N N . ASP A 1 284 ? 77.231 20.679 -116.763 1.00 76.38 284 ASP A N 1
ATOM 2201 C CA . ASP A 1 284 ? 77.643 22.055 -117.059 1.00 76.38 284 ASP A CA 1
ATOM 2202 C C . ASP A 1 284 ? 79.157 22.155 -117.307 1.00 76.38 284 ASP A C 1
ATOM 2204 O O . ASP A 1 284 ? 79.589 22.815 -118.257 1.00 76.38 284 ASP A O 1
ATOM 2208 N N . LYS A 1 285 ? 79.979 21.440 -116.523 1.00 78.44 285 LYS A N 1
ATOM 2209 C CA . LYS A 1 285 ? 81.430 21.334 -116.769 1.00 78.44 285 LYS A CA 1
ATOM 2210 C C . LYS A 1 285 ? 81.730 20.726 -118.136 1.00 78.44 285 LYS A C 1
ATOM 2212 O O . LYS A 1 285 ? 82.528 21.275 -118.891 1.00 78.44 285 LYS A O 1
ATOM 2217 N N . LEU A 1 286 ? 81.047 19.639 -118.493 1.00 79.38 286 LEU A N 1
ATOM 2218 C CA . LEU A 1 286 ? 81.225 18.975 -119.783 1.00 79.38 286 LEU A CA 1
ATOM 2219 C C . LEU A 1 286 ? 80.807 19.872 -120.966 1.00 79.38 286 LEU A C 1
ATOM 2221 O O . LEU A 1 286 ? 81.371 19.772 -122.059 1.00 79.38 286 LEU A O 1
ATOM 2225 N N . ALA A 1 287 ? 79.809 20.739 -120.777 1.00 74.44 287 ALA A N 1
ATOM 2226 C CA . ALA A 1 287 ? 79.408 21.735 -121.769 1.00 74.44 287 ALA A CA 1
ATOM 2227 C C . ALA A 1 287 ? 80.451 22.861 -121.907 1.00 74.44 287 ALA A C 1
ATOM 2229 O O . ALA A 1 287 ? 80.802 23.232 -123.032 1.00 74.44 287 ALA A O 1
ATOM 2230 N N . ALA A 1 288 ? 80.993 23.354 -120.789 1.00 75.81 288 ALA A N 1
ATOM 2231 C CA . ALA A 1 288 ? 82.053 24.362 -120.775 1.00 75.81 288 ALA A CA 1
ATOM 2232 C C . ALA A 1 288 ? 83.348 23.850 -121.434 1.00 75.81 288 ALA A C 1
ATOM 2234 O O . ALA A 1 288 ? 83.921 24.536 -122.284 1.00 75.81 288 ALA A O 1
ATOM 2235 N N . ASP A 1 289 ? 83.761 22.616 -121.132 1.00 79.31 289 ASP A N 1
ATOM 2236 C CA . ASP A 1 289 ? 84.934 21.981 -121.744 1.00 79.31 289 ASP A CA 1
ATOM 2237 C C . ASP A 1 289 ? 84.764 21.815 -123.261 1.00 79.31 289 ASP A C 1
ATOM 2239 O O . ASP A 1 289 ? 85.691 22.075 -124.033 1.00 79.31 289 ASP A O 1
ATOM 2243 N N . ARG A 1 290 ? 83.557 21.454 -123.723 1.00 79.12 290 ARG A N 1
ATOM 2244 C CA . ARG A 1 290 ? 83.239 21.389 -125.160 1.00 79.12 290 ARG A CA 1
ATOM 2245 C C . ARG A 1 290 ? 83.365 22.748 -125.847 1.00 79.12 290 ARG A C 1
ATOM 2247 O O . ARG A 1 290 ? 83.950 22.817 -126.929 1.00 79.12 290 ARG A O 1
ATOM 2254 N N . GLN A 1 291 ? 82.864 23.821 -125.234 1.00 75.56 291 GLN A N 1
ATOM 2255 C CA . GLN A 1 291 ? 83.009 25.175 -125.781 1.00 75.56 291 GLN A CA 1
ATOM 2256 C C . GLN A 1 291 ? 84.472 25.626 -125.827 1.00 75.56 291 GLN A C 1
ATOM 2258 O O . GLN A 1 291 ? 84.901 26.207 -126.826 1.00 75.56 291 GLN A O 1
ATOM 2263 N N . ASN A 1 292 ? 85.250 25.332 -124.783 1.00 79.12 292 ASN A N 1
ATOM 2264 C CA . ASN A 1 292 ? 86.654 25.726 -124.714 1.00 79.12 292 ASN A CA 1
ATOM 2265 C C . ASN A 1 292 ? 87.496 24.987 -125.772 1.00 79.12 292 ASN A C 1
ATOM 2267 O O . ASN A 1 292 ? 88.246 25.613 -126.522 1.00 79.12 292 ASN A O 1
ATOM 2271 N N . ASN A 1 293 ? 87.290 23.674 -125.927 1.00 79.75 293 ASN A N 1
ATOM 2272 C CA . ASN A 1 293 ? 87.945 22.872 -126.966 1.00 79.75 293 ASN A CA 1
ATOM 2273 C C . ASN A 1 293 ? 87.579 23.338 -128.385 1.00 79.75 293 ASN A C 1
ATOM 2275 O O . ASN A 1 293 ? 88.450 23.427 -129.254 1.00 79.75 293 ASN A O 1
ATOM 2279 N N . MET A 1 294 ? 86.318 23.718 -128.615 1.00 79.12 294 MET A N 1
ATOM 2280 C CA . MET A 1 294 ? 85.889 24.322 -129.880 1.00 79.12 294 MET A CA 1
ATOM 2281 C C . MET A 1 294 ? 86.600 25.658 -130.148 1.00 79.12 294 MET A C 1
ATOM 2283 O O . MET A 1 294 ? 87.089 25.887 -131.256 1.00 79.12 294 MET A O 1
ATOM 2287 N N . ALA A 1 295 ? 86.679 26.542 -129.148 1.00 76.19 295 ALA A N 1
ATOM 2288 C CA . ALA A 1 295 ? 87.332 27.842 -129.286 1.00 76.19 295 ALA A CA 1
ATOM 2289 C C . ALA A 1 295 ? 88.831 27.708 -129.608 1.00 76.19 295 ALA A C 1
ATOM 2291 O O . ALA A 1 295 ? 89.355 28.454 -130.441 1.00 76.19 295 ALA A O 1
ATOM 2292 N N . VAL A 1 296 ? 89.515 26.733 -128.998 1.00 80.94 296 VAL A N 1
ATOM 2293 C CA . VAL A 1 296 ? 90.919 26.412 -129.300 1.00 80.94 296 VAL A CA 1
ATOM 2294 C C . VAL A 1 296 ? 91.074 25.915 -130.740 1.00 80.94 296 VAL A C 1
ATOM 2296 O O . VAL A 1 296 ? 91.935 26.416 -131.464 1.00 80.94 296 VAL A O 1
ATOM 2299 N N . ALA A 1 297 ? 90.212 24.999 -131.193 1.00 78.69 297 ALA A N 1
ATOM 2300 C CA . ALA A 1 297 ? 90.251 24.490 -132.564 1.00 78.69 297 ALA A CA 1
ATOM 2301 C C . ALA A 1 297 ? 90.057 25.610 -133.605 1.00 78.69 297 ALA A C 1
ATOM 2303 O O . ALA A 1 297 ? 90.810 25.689 -134.576 1.00 78.69 297 ALA A O 1
ATOM 2304 N N . LEU A 1 298 ? 89.104 26.522 -133.375 1.00 77.44 298 LEU A N 1
ATOM 2305 C CA . LEU A 1 298 ? 88.864 27.669 -134.259 1.00 77.44 298 LEU A CA 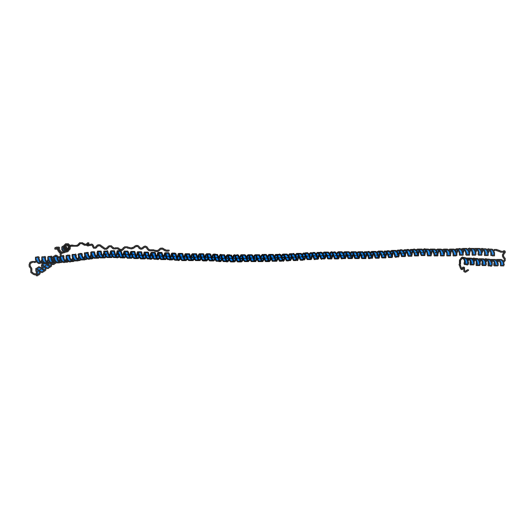1
ATOM 2306 C C . LEU A 1 298 ? 90.056 28.637 -134.310 1.00 77.44 298 LEU A C 1
ATOM 2308 O O . LEU A 1 298 ? 90.397 29.112 -135.393 1.00 77.44 298 LEU A O 1
ATOM 2312 N N . ARG A 1 299 ? 90.723 28.911 -133.177 1.00 79.88 299 ARG A N 1
ATOM 2313 C CA . ARG A 1 299 ? 91.932 29.760 -133.160 1.00 79.88 299 ARG A CA 1
ATOM 2314 C C . ARG A 1 299 ? 93.084 29.153 -133.947 1.00 79.88 299 ARG A C 1
ATOM 2316 O O . ARG A 1 299 ? 93.741 29.880 -134.692 1.00 79.88 299 ARG A O 1
ATOM 2323 N N . ASN A 1 300 ? 93.327 27.854 -133.792 1.00 82.62 300 ASN A N 1
ATOM 2324 C CA . ASN A 1 300 ? 94.390 27.177 -134.531 1.00 82.62 300 ASN A CA 1
ATOM 2325 C C . ASN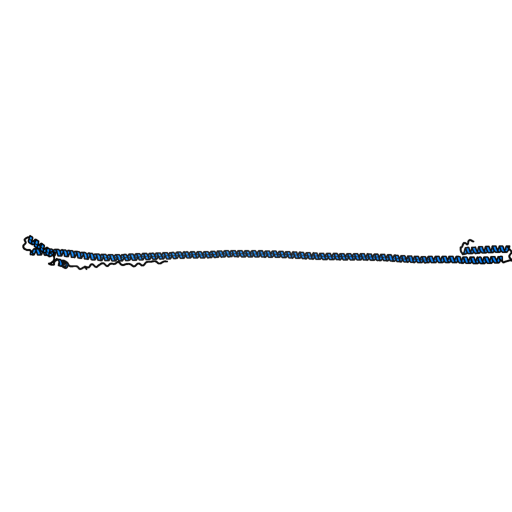 A 1 300 ? 94.124 27.260 -136.041 1.00 82.62 300 ASN A C 1
ATOM 2327 O O . ASN A 1 300 ? 94.993 27.705 -136.783 1.00 82.62 300 ASN A O 1
ATOM 2331 N N . PHE A 1 301 ? 92.885 27.006 -136.484 1.00 79.75 301 PHE A N 1
ATOM 2332 C CA . PHE A 1 301 ? 92.530 27.148 -137.901 1.00 79.75 301 PHE A CA 1
ATOM 2333 C C . PHE A 1 301 ? 92.640 28.578 -138.431 1.00 79.75 301 PHE A C 1
ATOM 2335 O O . PHE A 1 301 ? 93.117 28.774 -139.547 1.00 79.75 301 PHE A O 1
ATOM 2342 N N . ALA A 1 302 ? 92.220 29.584 -137.661 1.00 78.06 302 ALA A N 1
ATOM 2343 C CA . ALA A 1 302 ? 92.393 30.981 -138.055 1.00 78.06 302 ALA A CA 1
ATOM 2344 C C . ALA A 1 302 ? 93.882 31.350 -138.195 1.00 78.06 302 ALA A C 1
ATOM 2346 O O . ALA A 1 302 ? 94.253 32.138 -139.064 1.00 78.06 302 ALA A O 1
ATOM 2347 N N . THR A 1 303 ? 94.740 30.763 -137.359 1.00 82.00 303 THR A N 1
ATOM 2348 C CA . THR A 1 303 ? 96.192 30.971 -137.402 1.00 82.00 303 THR A CA 1
ATOM 2349 C C . THR A 1 303 ? 96.799 30.326 -138.649 1.00 82.00 303 THR A C 1
ATOM 2351 O O . THR A 1 303 ? 97.495 31.013 -139.396 1.00 82.00 303 THR A O 1
ATOM 2354 N N . ASP A 1 304 ? 96.460 29.066 -138.939 1.00 81.44 304 ASP A N 1
ATOM 2355 C CA . ASP A 1 304 ? 96.909 28.351 -140.143 1.00 81.44 304 ASP A CA 1
ATOM 2356 C C . ASP A 1 304 ? 96.434 29.046 -141.428 1.00 81.44 304 ASP A C 1
ATOM 2358 O O . ASP A 1 304 ? 97.198 29.207 -142.383 1.00 81.44 304 ASP A O 1
ATOM 2362 N N . TRP A 1 305 ? 95.184 29.526 -141.441 1.00 82.69 305 TRP A N 1
ATOM 2363 C CA . TRP A 1 305 ? 94.626 30.289 -142.558 1.00 82.69 305 TRP A CA 1
ATOM 2364 C C . TRP A 1 305 ? 95.401 31.589 -142.797 1.00 82.69 305 TRP A C 1
ATOM 2366 O O . TRP A 1 305 ? 95.808 31.853 -143.928 1.00 82.69 305 TRP A O 1
ATOM 2376 N N . ASN A 1 306 ? 95.668 32.370 -141.744 1.00 81.25 306 ASN A N 1
ATOM 2377 C CA . ASN A 1 306 ? 96.444 33.609 -141.856 1.00 81.25 306 ASN A CA 1
ATOM 2378 C C . ASN A 1 306 ? 97.872 33.348 -142.358 1.00 81.25 306 ASN A C 1
ATOM 2380 O O . ASN A 1 306 ? 98.378 34.103 -143.190 1.00 81.25 306 ASN A O 1
ATOM 2384 N N . GLN A 1 307 ? 98.519 32.273 -141.895 1.00 82.31 307 GLN A N 1
ATOM 2385 C CA . GLN A 1 307 ? 99.858 31.896 -142.355 1.00 82.31 307 GLN A CA 1
ATOM 2386 C C . GLN A 1 307 ? 99.868 31.520 -143.837 1.00 82.31 307 GLN A C 1
ATOM 2388 O O . GLN A 1 307 ? 100.704 32.014 -144.594 1.00 82.31 307 GLN A O 1
ATOM 2393 N N . ALA A 1 308 ? 98.923 30.689 -144.272 1.00 80.31 308 ALA A N 1
ATOM 2394 C CA . ALA A 1 308 ? 98.844 30.256 -145.658 1.00 80.31 308 ALA A CA 1
ATOM 2395 C C . ALA A 1 308 ? 98.455 31.422 -146.596 1.00 80.31 308 ALA A C 1
ATOM 2397 O O . ALA A 1 308 ? 99.029 31.567 -147.677 1.00 80.31 308 ALA A O 1
ATOM 2398 N N . TYR A 1 309 ? 97.581 32.333 -146.149 1.00 81.81 309 TYR A N 1
ATOM 2399 C CA . TYR A 1 309 ? 97.267 33.576 -146.864 1.00 81.81 309 TYR A CA 1
ATOM 2400 C C . TYR A 1 309 ? 98.500 34.487 -147.016 1.00 81.81 309 TYR A C 1
ATOM 2402 O O . TYR A 1 309 ? 98.747 35.033 -148.094 1.00 81.81 309 TYR A O 1
ATOM 2410 N N . ALA A 1 310 ? 99.309 34.623 -145.959 1.00 81.00 310 ALA A N 1
ATOM 2411 C CA . ALA A 1 310 ? 100.549 35.398 -145.988 1.00 81.00 310 ALA A CA 1
ATOM 2412 C C . ALA A 1 310 ? 101.612 34.784 -146.920 1.00 81.00 310 ALA A C 1
ATOM 2414 O O . ALA A 1 310 ? 102.280 35.524 -147.642 1.00 81.00 310 ALA A O 1
ATOM 2415 N N . GLN A 1 311 ? 101.739 33.450 -146.954 1.00 80.25 311 GLN A N 1
ATOM 2416 C CA . GLN A 1 311 ? 102.662 32.741 -147.854 1.00 80.25 311 GLN A CA 1
ATOM 2417 C C . GLN A 1 311 ? 102.302 32.909 -149.336 1.00 80.25 311 GLN A C 1
ATOM 2419 O O . GLN A 1 311 ? 103.192 33.065 -150.170 1.00 80.25 311 GLN A O 1
ATOM 2424 N N . ILE A 1 312 ? 101.009 32.917 -149.676 1.00 79.06 312 ILE A N 1
ATOM 2425 C CA . ILE A 1 312 ? 100.558 33.197 -151.048 1.00 79.06 312 ILE A CA 1
ATOM 2426 C C . ILE A 1 312 ? 100.949 34.618 -151.469 1.00 79.06 312 ILE A C 1
ATOM 2428 O O . ILE A 1 312 ? 101.424 34.828 -152.587 1.00 79.06 312 ILE A O 1
ATOM 2432 N N . ASN A 1 313 ? 100.753 35.595 -150.580 1.00 77.62 313 ASN A N 1
ATOM 2433 C CA . ASN A 1 313 ? 101.006 37.005 -1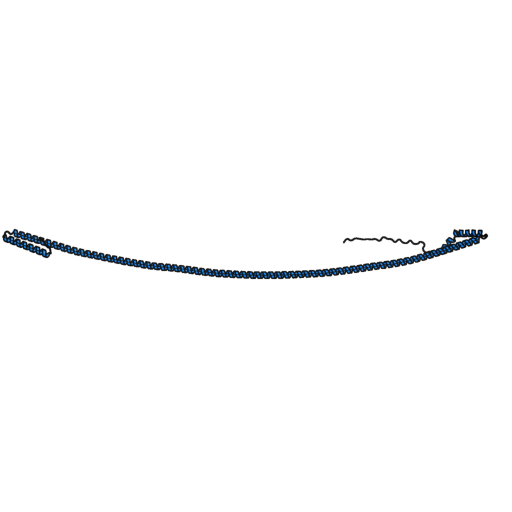50.875 1.00 77.62 313 ASN A CA 1
ATOM 2434 C C . ASN A 1 313 ? 102.493 37.328 -151.059 1.00 77.62 313 ASN A C 1
ATOM 2436 O O . ASN A 1 313 ? 102.840 38.182 -151.871 1.00 77.62 313 ASN A O 1
ATOM 2440 N N . SER A 1 314 ? 103.373 36.658 -150.314 1.00 80.94 314 SER A N 1
ATOM 2441 C CA . SER A 1 314 ? 104.818 36.892 -150.385 1.00 80.94 314 SER A CA 1
ATOM 2442 C C . SER A 1 314 ? 105.504 36.174 -151.551 1.00 80.94 314 SER A C 1
ATOM 2444 O O . SER A 1 314 ? 106.656 36.479 -151.861 1.00 80.94 314 SER A O 1
ATOM 2446 N N . ASN A 1 315 ? 104.820 35.248 -152.230 1.00 77.69 315 ASN A N 1
ATOM 2447 C CA . ASN A 1 315 ? 105.392 34.507 -153.347 1.00 77.69 315 ASN A CA 1
ATOM 2448 C C . ASN A 1 315 ? 105.313 35.314 -154.657 1.00 77.69 315 ASN A C 1
ATOM 2450 O O . ASN A 1 315 ? 104.301 35.334 -155.367 1.00 77.69 315 ASN A O 1
ATOM 2454 N N . THR A 1 316 ? 106.422 35.978 -154.985 1.00 76.06 316 THR A N 1
ATOM 2455 C CA . THR A 1 316 ? 106.597 36.803 -156.192 1.00 76.06 316 THR A CA 1
ATOM 2456 C C . THR A 1 316 ? 106.711 35.995 -157.487 1.00 76.06 316 THR A C 1
ATOM 2458 O O . THR A 1 316 ? 106.602 36.575 -158.563 1.00 76.06 316 THR A O 1
ATOM 2461 N N . ASN A 1 317 ? 106.876 34.669 -157.402 1.00 75.44 317 ASN A N 1
ATOM 2462 C CA . ASN A 1 317 ? 106.989 33.774 -158.560 1.00 75.44 317 ASN A CA 1
ATOM 2463 C C . ASN A 1 317 ? 105.635 33.221 -159.033 1.00 75.44 317 ASN A C 1
ATOM 2465 O O . ASN A 1 317 ? 105.575 32.512 -160.037 1.00 75.44 317 ASN A O 1
ATOM 2469 N N . LEU A 1 318 ? 1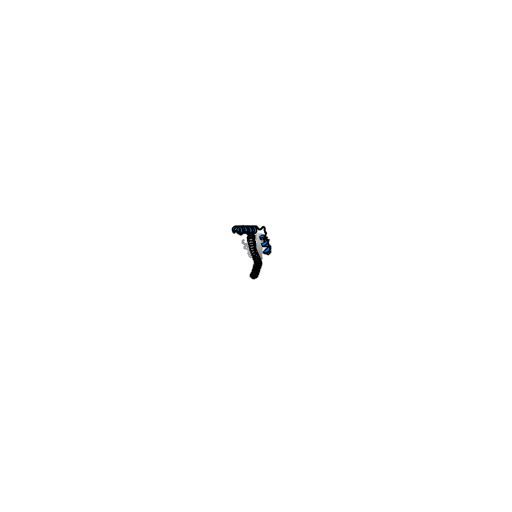04.546 33.513 -158.314 1.00 73.62 318 LEU A N 1
ATOM 2470 C CA . LEU A 1 318 ? 103.197 33.143 -158.731 1.00 73.62 318 LEU A CA 1
ATOM 2471 C C . LEU A 1 318 ? 102.614 34.222 -159.638 1.00 73.62 318 LEU A C 1
ATOM 2473 O O . LEU A 1 318 ? 102.569 35.399 -159.271 1.00 73.62 318 LEU A O 1
ATOM 2477 N N . SER A 1 319 ? 102.106 33.796 -160.794 1.00 79.88 319 SER A N 1
ATOM 2478 C CA . SER A 1 319 ? 101.240 34.640 -161.614 1.00 79.88 319 SER A CA 1
ATOM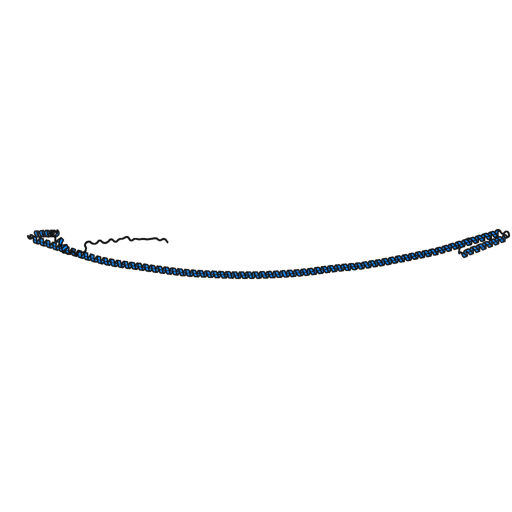 2479 C C . SER A 1 319 ? 99.989 35.042 -160.824 1.00 79.88 319 SER A C 1
ATOM 2481 O O . SER A 1 319 ? 99.557 34.328 -159.913 1.00 79.88 319 SER A O 1
ATOM 2483 N N . GLU A 1 320 ? 99.392 36.180 -161.168 1.00 76.81 320 GLU A N 1
ATOM 2484 C CA . GLU A 1 320 ? 98.176 36.677 -160.514 1.00 76.81 320 GLU A CA 1
ATOM 2485 C C . GLU A 1 320 ? 97.026 35.655 -160.574 1.00 76.81 320 GLU A C 1
ATOM 2487 O O . GLU A 1 320 ? 96.319 35.444 -159.588 1.00 76.81 320 GLU A O 1
ATOM 2492 N N . GLU A 1 321 ? 96.913 34.930 -161.688 1.00 77.25 321 GLU A N 1
ATOM 2493 C CA . GLU A 1 321 ? 95.927 33.863 -161.871 1.00 77.25 321 GLU A CA 1
ATOM 2494 C C . GLU A 1 321 ? 96.180 32.678 -160.923 1.00 77.25 321 GLU A C 1
ATOM 2496 O O . GLU A 1 321 ? 95.263 32.210 -160.244 1.00 77.25 321 GLU A O 1
ATOM 2501 N N . SER A 1 322 ? 97.438 32.246 -160.779 1.00 73.62 322 SER A N 1
ATOM 2502 C CA . SER A 1 322 ? 97.810 31.193 -159.823 1.00 73.62 322 SER A CA 1
ATOM 2503 C C . SER A 1 322 ? 97.589 31.621 -158.368 1.00 73.62 322 SER A C 1
ATOM 2505 O O . SER A 1 322 ? 97.171 30.809 -157.542 1.00 73.62 322 SER A O 1
ATOM 2507 N N . ARG A 1 323 ? 97.826 32.899 -158.048 1.00 76.88 323 ARG A N 1
ATOM 2508 C CA . ARG A 1 323 ? 97.594 33.465 -156.712 1.00 76.88 323 ARG A CA 1
ATOM 2509 C C . ARG A 1 323 ? 96.105 33.456 -156.354 1.00 76.88 323 ARG A C 1
ATOM 2511 O O . ARG A 1 323 ? 95.742 33.000 -155.270 1.00 76.88 323 ARG A O 1
ATOM 2518 N N . ASN A 1 324 ? 95.247 33.869 -157.287 1.00 78.69 324 ASN A N 1
ATOM 2519 C CA . ASN A 1 324 ? 93.795 33.825 -157.111 1.00 78.69 324 ASN A CA 1
ATOM 2520 C C . ASN A 1 324 ? 93.273 32.391 -156.955 1.00 78.69 324 ASN A C 1
ATOM 2522 O O . ASN A 1 324 ? 92.490 32.134 -156.043 1.00 78.69 324 ASN A O 1
ATOM 2526 N N . ALA A 1 325 ? 93.764 31.438 -157.754 1.00 77.38 325 ALA A N 1
ATOM 2527 C CA . ALA A 1 325 ? 93.399 30.028 -157.603 1.00 77.38 325 ALA A CA 1
ATOM 2528 C C . ALA A 1 325 ? 93.800 29.460 -156.225 1.00 77.38 325 ALA A C 1
ATOM 2530 O O . ALA A 1 325 ? 93.041 28.703 -155.605 1.00 77.38 325 ALA A O 1
ATOM 2531 N N . MET A 1 326 ? 94.966 29.854 -155.700 1.00 78.19 326 MET A N 1
ATOM 2532 C CA . MET A 1 326 ? 95.382 29.470 -154.351 1.00 78.19 326 MET A CA 1
ATOM 2533 C C . MET A 1 326 ? 94.513 30.122 -153.262 1.00 78.19 326 MET A C 1
ATOM 2535 O O . MET A 1 326 ? 94.163 29.438 -152.300 1.00 78.19 326 MET A O 1
ATOM 2539 N N . TYR A 1 327 ? 94.078 31.380 -153.413 1.00 80.81 327 TYR A N 1
ATOM 2540 C CA . TYR A 1 327 ? 93.120 31.989 -152.477 1.00 80.81 327 TYR A CA 1
ATOM 2541 C C . TYR A 1 327 ? 91.780 31.270 -152.447 1.00 80.81 327 TYR A C 1
ATOM 2543 O O . TYR A 1 327 ? 91.245 31.017 -151.365 1.00 80.81 327 TYR A O 1
ATOM 2551 N N . THR A 1 328 ? 91.252 30.900 -153.615 1.00 81.56 328 THR A N 1
ATOM 2552 C CA . THR A 1 328 ? 90.029 30.098 -153.695 1.00 81.56 328 THR A CA 1
ATOM 2553 C C . THR A 1 328 ? 90.219 28.767 -152.971 1.00 81.56 328 THR A C 1
ATOM 2555 O O . THR A 1 328 ? 89.393 28.397 -152.137 1.00 81.56 328 THR A O 1
ATOM 2558 N N . THR A 1 329 ? 91.356 28.101 -153.193 1.00 81.31 329 THR A N 1
ATOM 2559 C CA . THR A 1 329 ? 91.681 26.821 -152.547 1.00 81.31 329 THR A CA 1
ATOM 2560 C C . THR A 1 329 ? 91.753 26.946 -151.022 1.00 81.31 329 THR A C 1
ATOM 2562 O O . THR A 1 329 ? 91.153 26.141 -150.310 1.00 81.31 329 THR A O 1
ATOM 2565 N N . ILE A 1 330 ? 92.435 27.968 -150.496 1.00 79.25 330 ILE A N 1
ATOM 2566 C CA . ILE A 1 330 ? 92.531 28.200 -149.048 1.00 79.25 330 ILE A CA 1
ATOM 2567 C C . ILE A 1 330 ? 91.165 28.539 -148.438 1.00 79.25 330 ILE A C 1
ATOM 2569 O O . ILE A 1 330 ? 90.835 28.030 -147.364 1.00 79.25 330 ILE A O 1
ATOM 2573 N N . ASN A 1 331 ? 90.343 29.349 -149.110 1.00 81.06 331 ASN A N 1
ATOM 2574 C CA . ASN A 1 331 ? 88.990 29.649 -148.635 1.00 81.06 331 ASN A CA 1
ATOM 2575 C C . ASN A 1 331 ? 88.092 28.405 -148.600 1.00 81.06 331 ASN A C 1
ATOM 2577 O O . ASN A 1 331 ? 87.316 28.239 -147.656 1.00 81.06 331 ASN A O 1
ATOM 2581 N N . ASP A 1 332 ? 88.221 27.500 -149.569 1.00 82.44 332 ASP A N 1
ATOM 2582 C CA . ASP A 1 332 ? 87.472 26.241 -149.576 1.00 82.44 332 ASP A CA 1
ATOM 2583 C C . ASP A 1 332 ? 87.956 25.258 -148.506 1.00 82.44 332 ASP A C 1
ATOM 2585 O O . ASP A 1 332 ? 87.151 24.509 -147.941 1.00 82.44 332 ASP A O 1
ATOM 2589 N N . ILE A 1 333 ? 89.254 25.252 -148.193 1.00 80.38 333 ILE A N 1
ATOM 2590 C CA . ILE A 1 333 ? 89.794 24.492 -147.058 1.00 80.38 333 ILE A CA 1
ATOM 2591 C C . ILE A 1 333 ? 89.240 25.056 -145.744 1.00 80.38 333 ILE A C 1
ATOM 2593 O O . ILE A 1 333 ? 88.754 24.291 -144.912 1.00 80.38 333 ILE A O 1
ATOM 2597 N N . MET A 1 334 ? 89.217 26.381 -145.577 1.00 78.50 334 MET A N 1
ATOM 2598 C CA . MET A 1 334 ? 88.674 27.027 -144.379 1.00 78.50 334 MET A CA 1
ATOM 2599 C C . MET A 1 334 ? 87.187 26.716 -144.185 1.00 78.50 334 MET A C 1
ATOM 2601 O O . MET A 1 334 ? 86.794 26.259 -143.113 1.00 78.50 334 MET A O 1
ATOM 2605 N N . LYS A 1 335 ? 86.372 26.838 -145.239 1.00 80.56 335 LYS A N 1
ATOM 2606 C CA . LYS A 1 335 ? 84.951 26.457 -145.198 1.00 80.56 335 LYS A CA 1
ATOM 2607 C C . LYS A 1 335 ? 84.750 24.997 -144.798 1.00 80.56 335 LYS A C 1
ATOM 2609 O O . LYS A 1 335 ? 83.889 24.703 -143.968 1.00 80.56 335 LYS A O 1
ATOM 2614 N N . ARG A 1 336 ? 85.540 24.075 -145.362 1.00 81.25 336 ARG A N 1
ATOM 2615 C CA . ARG A 1 336 ? 85.471 22.648 -145.009 1.00 81.25 336 ARG A CA 1
ATOM 2616 C C . ARG A 1 336 ? 85.853 22.401 -143.553 1.00 81.25 336 ARG A C 1
ATOM 2618 O O . ARG A 1 336 ? 85.122 21.697 -142.863 1.00 81.25 336 ARG A O 1
ATOM 2625 N N . ASN A 1 337 ? 86.925 23.020 -143.071 1.00 79.31 337 ASN A N 1
ATOM 2626 C CA . ASN A 1 337 ? 87.389 22.852 -141.695 1.00 79.31 337 ASN A CA 1
ATOM 2627 C C . ASN A 1 337 ? 86.404 23.447 -140.676 1.00 79.31 337 ASN A C 1
ATOM 2629 O O . ASN A 1 337 ? 86.094 22.804 -139.674 1.00 79.31 337 ASN A O 1
ATOM 2633 N N . VAL A 1 338 ? 85.824 24.617 -140.962 1.00 78.75 338 VAL A N 1
ATOM 2634 C CA . VAL A 1 338 ? 84.758 25.207 -140.135 1.00 78.75 338 VAL A CA 1
ATOM 2635 C C . VAL A 1 338 ? 83.528 24.298 -140.107 1.00 78.75 338 VAL A C 1
ATOM 2637 O O . VAL A 1 338 ? 82.985 24.040 -139.035 1.00 78.75 338 VAL A O 1
ATOM 2640 N N . ASN A 1 339 ? 83.108 23.747 -141.249 1.00 80.12 339 ASN A N 1
ATOM 2641 C CA . ASN A 1 339 ? 81.983 22.809 -141.291 1.00 80.12 339 ASN A CA 1
ATOM 2642 C C . ASN A 1 339 ? 82.282 21.486 -140.562 1.00 80.12 339 ASN A C 1
ATOM 2644 O O . ASN A 1 339 ? 81.387 20.940 -139.918 1.00 80.12 339 ASN A O 1
ATOM 2648 N N . ALA A 1 340 ? 83.525 20.997 -140.589 1.00 79.00 340 ALA A N 1
ATOM 2649 C CA . ALA A 1 340 ? 83.936 19.830 -139.809 1.00 79.00 340 ALA A CA 1
ATOM 2650 C C . ALA A 1 340 ? 83.849 20.095 -138.293 1.00 79.00 340 ALA A C 1
ATOM 2652 O O . ALA A 1 340 ? 83.334 19.256 -137.557 1.00 79.00 340 ALA A O 1
ATOM 2653 N N . ILE A 1 341 ? 84.256 21.284 -137.828 1.00 73.88 341 ILE A N 1
ATOM 2654 C CA . ILE A 1 341 ? 84.093 21.696 -136.422 1.00 73.88 341 ILE A CA 1
ATOM 2655 C C . ILE A 1 341 ? 82.611 21.799 -136.046 1.00 73.88 341 ILE A C 1
ATOM 2657 O O . ILE A 1 341 ? 82.221 21.301 -134.990 1.00 73.88 341 ILE A O 1
ATOM 2661 N N . LYS A 1 342 ? 81.765 22.377 -136.911 1.00 74.62 342 LYS A N 1
ATOM 2662 C CA . LYS A 1 342 ? 80.308 22.398 -136.687 1.00 74.62 342 LYS A CA 1
ATOM 2663 C C . LYS A 1 342 ? 79.748 20.985 -136.509 1.00 74.62 342 LYS A C 1
ATOM 2665 O O . LYS A 1 342 ? 78.940 20.766 -135.612 1.00 74.62 342 LYS A O 1
ATOM 2670 N N . GLY A 1 343 ? 80.213 20.032 -137.320 1.00 71.94 343 GLY A N 1
ATOM 2671 C CA . GLY A 1 343 ? 79.832 18.623 -137.220 1.00 71.94 343 GLY A CA 1
ATOM 2672 C C . GLY A 1 343 ? 80.298 17.949 -135.925 1.00 71.94 343 GLY A C 1
ATOM 2673 O O . GLY A 1 343 ? 79.517 17.237 -135.305 1.00 71.94 343 GLY A O 1
ATOM 2674 N N . MET A 1 344 ? 81.537 18.194 -135.481 1.00 72.69 344 MET A N 1
ATOM 2675 C CA . MET A 1 344 ? 82.080 17.571 -134.262 1.00 72.69 344 MET A CA 1
ATOM 2676 C C . MET A 1 344 ? 81.487 18.135 -132.968 1.00 72.69 344 MET A C 1
ATOM 2678 O O . MET A 1 344 ? 81.291 17.387 -132.014 1.00 72.69 344 MET A O 1
ATOM 2682 N N . TYR A 1 345 ? 81.206 19.439 -132.920 1.00 74.06 345 TYR A N 1
ATOM 2683 C CA . TYR A 1 345 ? 80.751 20.107 -131.696 1.00 74.06 345 TYR A CA 1
ATOM 2684 C C . TYR A 1 345 ? 79.249 20.424 -131.690 1.00 74.06 345 TYR A C 1
ATOM 2686 O O . TYR A 1 345 ? 78.737 20.907 -130.683 1.00 74.06 345 TYR A O 1
ATOM 2694 N N . GLY A 1 346 ? 78.528 20.137 -132.781 1.00 70.69 346 GLY A N 1
ATOM 2695 C CA . GLY A 1 346 ? 77.079 20.339 -132.881 1.00 70.69 346 GLY A CA 1
ATOM 2696 C C . GLY A 1 346 ? 76.648 21.807 -132.801 1.00 70.69 346 GLY A C 1
ATOM 2697 O O . GLY A 1 346 ? 75.519 22.091 -132.405 1.00 70.69 346 GLY A O 1
ATOM 2698 N N . VAL A 1 347 ? 77.539 22.748 -133.136 1.00 66.94 347 VAL A N 1
ATOM 2699 C CA . VAL A 1 347 ? 77.311 24.193 -132.965 1.00 66.94 347 VAL A CA 1
ATOM 2700 C C . VAL A 1 347 ? 77.046 24.859 -134.309 1.00 66.94 347 VAL A C 1
ATOM 2702 O O . VAL A 1 347 ? 77.760 24.638 -135.287 1.00 66.94 347 VAL A O 1
ATOM 2705 N N . ASN A 1 348 ? 76.031 25.720 -134.360 1.00 64.94 348 ASN A N 1
ATOM 2706 C CA . ASN A 1 348 ? 75.671 26.467 -135.558 1.00 64.94 348 ASN A CA 1
ATOM 2707 C C . ASN A 1 348 ? 76.392 27.828 -135.572 1.00 64.94 348 ASN A C 1
ATOM 2709 O O . ASN A 1 348 ? 75.895 28.804 -135.021 1.00 64.94 348 ASN A O 1
ATOM 2713 N N . LEU A 1 349 ? 77.595 27.894 -136.156 1.00 65.50 349 LEU A N 1
ATOM 2714 C CA . LEU A 1 349 ? 78.316 29.167 -136.324 1.00 65.50 349 LEU A CA 1
ATOM 2715 C C . LEU A 1 349 ? 77.744 29.928 -137.531 1.00 65.50 349 LEU A C 1
ATOM 2717 O O . LEU A 1 349 ? 78.025 29.576 -138.681 1.00 65.50 349 LEU A O 1
ATOM 2721 N N . SER A 1 350 ? 76.919 30.940 -137.279 1.00 55.34 350 SER A N 1
ATOM 2722 C CA . SER A 1 350 ? 76.560 31.961 -138.268 1.00 55.34 350 SER A CA 1
ATOM 2723 C C . SER A 1 350 ? 77.751 32.901 -138.442 1.00 55.34 350 SER A C 1
ATOM 2725 O O . SER A 1 350 ? 78.207 33.485 -137.460 1.00 55.34 350 SER A O 1
ATOM 2727 N N . TRP A 1 351 ? 78.269 33.004 -139.659 1.00 57.69 351 TRP A N 1
ATOM 2728 C CA . TRP A 1 351 ? 79.407 33.839 -140.029 1.00 57.69 351 TRP A CA 1
ATOM 2729 C C . TRP A 1 351 ? 79.004 34.735 -141.188 1.00 57.69 351 TRP A C 1
ATOM 2731 O O . TRP A 1 351 ? 78.192 34.258 -142.019 1.00 57.69 351 TRP A O 1
#

Radius of gyration: 124.82 Å; chains: 1; bounding box: 203×51×328 Å

Secondary structure (DSSP, 8-state):
--------PPPP--PPPPPPSS------HHHHHHHHHSTT-HHHHHHHHHHHHHHHHTT-S-HHHHHHHHHHHHHHHHHHHHHHHHHHHHHHHHHHHHHHHHHHHHHHHHHHHHHHHHHHHHHHHHHHHHHHHHHHHHHHHHHHHHHHHHHHHHHHHHHHHHHHHHHHHHHHHHHHHHHHHHHHHHHHHHHHHHHHHHHHHHHHHHHHHHHHHHHHHHHHHHHHHHHHHHHHHHHHHHHHHHHHHHHHHHHHHHHHHHHHHHHHHHHHHHHHHHHHHHHHHHHHHHHHHHHHHHHHHHHHHHHHHHHHHHHHHH-TTS-HHHHHHHHHHHHHHHHHHHHHHHHHHT-----

Foldseek 3Di:
DDDDDDDDDDDDDDDDDDDDPDPDDLDDLVNQLVQLLPPPHPQLVVLLVVLQVVCVVVVNPDSVVSSVVSSVVSSVVSSVVSVVVSVVSVVVVVVVVVVVVVVVVVVVVVVVVVVVVVVVVVVVVVVVVVVVVVVVVVVVVVVVVVVVVVVVVVVVVVVVVVVVVVVVVVVVVVVVVVVVVVVVVVVVVVVVVVVVVVVVVVVVVVVVVVVVVVVVVVVVVVVVVVVVVVVVVVVVVVVVVVVVVVVVVVVVVVVVVVVVVVVVVVVVVVVVVVVVVVVVVVVVVVLVVLVVVLVVLLVVLVVVLVVQLVVLVPPPPDDPVRSVVSVVVSVVVSVVSVVVSCVVSVDDDDD

pLDDT: mean 80.84, std 16.55, range [35.22, 97.38]